Protein AF-0000000080301936 (afdb_homodimer)

Nearest PDB structures (foldseek):
  3zkc-assembly1_B  TM=9.231E-01  e=8.220E-02  Bacillus subtilis subsp. subtilis str. 168
  3zkc-assembly1_A  TM=9.188E-01  e=1.755E-01  Bacillus subtilis subsp. subtilis str. 168
  1zz7-assembly1_B-2  TM=8.761E-01  e=1.840E-01  Streptomyces wedmorensis
  7t5u-assembly1_A  TM=8.685E-01  e=2.023E-01  Escherichia coli
  1b0n-assembly1_A  TM=6.365E-01  e=6.800E-02  Bacillus subtilis

Foldseek 3Di:
DDLQVVLCVLVVLCVVVVHDLCRLCVQLVHHSVVNVCSNNVNDPDDDPVSSVSSCVVSVHDDDDDDCVVVVVDPLLQVLQQQLQPDPVDGRDSVNSLCCLLVLDDPPPRLSSLLRSLQPNDPVSVVSSLVVSCVVVVHDSVNSLVSNLSNCVVSVRPVSVVSD/DDLQVVLCVLVVLCVVVVHDLCRLCVQLVHHSVVNVCSNNVNDPDDDPVSSCSSCVVSVHDDDDDDCVVVVVDPLLQVLQQQLQPDPVDGRDSVNSLCCLLVLDDPPPRLSSLLRSLQPNDPVSVVSSLVVSCVVVVHDSVNSLVSNLSNCVVSVHPVSVVSD

Organism: Piscinibacter sakaiensis (NCBI:txid1547922)

Structure (mmCIF, N/CA/C/O backbone):
data_AF-0000000080301936-model_v1
#
loop_
_entity.id
_entity.type
_entity.pdbx_description
1 polymer 'Putative regulatory protein'
#
loop_
_atom_site.group_PDB
_atom_site.id
_atom_site.type_symbol
_atom_site.label_atom_id
_atom_site.label_alt_id
_atom_site.label_comp_id
_atom_site.label_asym_id
_atom_site.label_entity_id
_atom_site.label_seq_id
_atom_site.pdbx_PDB_ins_code
_atom_site.Cartn_x
_atom_site.Cartn_y
_atom_site.Cartn_z
_atom_site.occupancy
_atom_site.B_iso_or_equiv
_atom_site.auth_seq_id
_atom_site.auth_comp_id
_atom_site.auth_asym_id
_atom_site.auth_atom_id
_atom_site.pdbx_PDB_model_num
ATOM 1 N N . MET A 1 1 ? 6.199 3.732 4.297 1 82.88 1 MET A N 1
ATOM 2 C CA . MET A 1 1 ? 6.715 2.867 3.242 1 82.88 1 MET A CA 1
ATOM 3 C C . MET A 1 1 ? 6.535 3.512 1.873 1 82.88 1 MET A C 1
ATOM 5 O O . MET A 1 1 ? 5.504 4.137 1.607 1 82.88 1 MET A O 1
ATOM 9 N N . ASP A 1 2 ? 7.605 3.447 1.138 1 86.94 2 ASP A N 1
ATOM 10 C CA . ASP A 1 2 ? 7.492 3.932 -0.235 1 86.94 2 ASP A CA 1
ATOM 11 C C . ASP A 1 2 ? 7.855 2.836 -1.235 1 86.94 2 ASP A C 1
ATOM 13 O O . ASP A 1 2 ? 8.141 1.7 -0.846 1 86.94 2 ASP A O 1
ATOM 17 N N . LEU A 1 3 ? 7.789 3.146 -2.494 1 92.94 3 LEU A N 1
ATOM 18 C CA . LEU A 1 3 ? 7.938 2.156 -3.555 1 92.94 3 LEU A CA 1
ATOM 19 C C . LEU A 1 3 ? 9.344 1.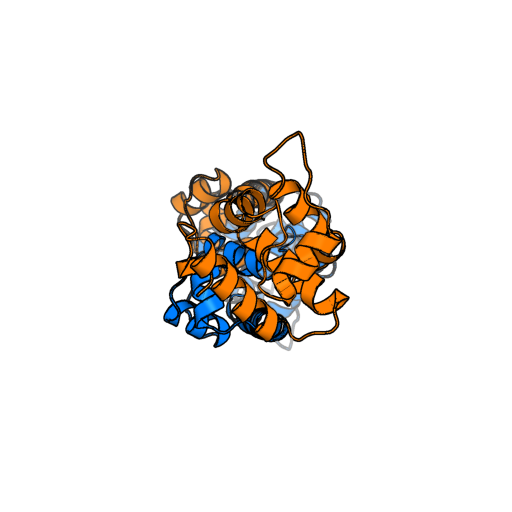554 -3.543 1 92.94 3 LEU A C 1
ATOM 21 O O . LEU A 1 3 ? 9.508 0.361 -3.807 1 92.94 3 LEU A O 1
ATOM 25 N N . SER A 1 4 ? 10.344 2.336 -3.17 1 88.88 4 SER A N 1
ATOM 26 C CA . SER A 1 4 ? 11.719 1.849 -3.172 1 88.88 4 SER A CA 1
ATOM 27 C C . SER A 1 4 ? 11.938 0.807 -2.08 1 88.88 4 SER A C 1
ATOM 29 O O . SER A 1 4 ? 12.688 -0.154 -2.271 1 88.88 4 SER A O 1
ATOM 31 N N . ASN A 1 5 ? 11.305 0.945 -0.988 1 90.19 5 ASN A N 1
ATOM 32 C CA . ASN A 1 5 ? 11.383 -0.034 0.091 1 90.19 5 ASN A CA 1
ATOM 33 C C . ASN A 1 5 ? 10.703 -1.345 -0.29 1 90.19 5 ASN A C 1
ATOM 35 O O . ASN A 1 5 ? 11.125 -2.418 0.146 1 90.19 5 ASN A O 1
ATOM 39 N N . LEU A 1 6 ? 9.773 -1.193 -1.124 1 94.38 6 LEU A N 1
ATOM 40 C CA . LEU A 1 6 ? 9 -2.363 -1.522 1 94.38 6 LEU A CA 1
ATOM 41 C C . LEU A 1 6 ? 9.797 -3.244 -2.477 1 94.38 6 LEU A C 1
ATOM 43 O O . LEU A 1 6 ? 9.641 -4.469 -2.479 1 94.38 6 LEU A O 1
ATOM 47 N N . GLY A 1 7 ? 10.617 -2.582 -3.215 1 95.62 7 GLY A N 1
ATOM 48 C CA . GLY A 1 7 ? 11.398 -3.293 -4.219 1 95.62 7 GLY A CA 1
ATOM 49 C C . GLY A 1 7 ? 12.242 -4.41 -3.637 1 95.62 7 GLY A C 1
ATOM 50 O O . GLY A 1 7 ? 12.297 -5.508 -4.191 1 95.62 7 GLY A O 1
ATOM 51 N N . THR A 1 8 ? 12.844 -4.156 -2.529 1 94.44 8 THR A N 1
ATOM 52 C CA . THR A 1 8 ? 13.703 -5.145 -1.888 1 94.44 8 THR A CA 1
ATOM 53 C C . THR A 1 8 ? 12.891 -6.34 -1.406 1 94.44 8 THR A C 1
ATOM 55 O O . THR A 1 8 ? 13.32 -7.488 -1.557 1 94.44 8 THR A O 1
ATOM 58 N N . ILE A 1 9 ? 11.758 -6.066 -0.874 1 96.38 9 ILE A N 1
ATOM 59 C CA . ILE A 1 9 ? 10.875 -7.121 -0.38 1 96.38 9 ILE A CA 1
ATOM 60 C C . ILE A 1 9 ? 10.406 -7.988 -1.544 1 96.38 9 ILE A C 1
ATOM 62 O O . ILE A 1 9 ? 10.406 -9.219 -1.446 1 96.38 9 ILE A O 1
ATOM 66 N N . ILE A 1 10 ? 10.086 -7.336 -2.588 1 98 10 ILE A N 1
ATOM 67 C CA . ILE A 1 10 ? 9.602 -8.023 -3.779 1 98 10 ILE A CA 1
ATOM 68 C C . ILE A 1 10 ? 10.703 -8.914 -4.348 1 98 10 ILE A C 1
ATOM 70 O O . ILE A 1 10 ? 10.469 -10.086 -4.656 1 98 10 ILE A O 1
ATOM 74 N N . ARG A 1 11 ? 11.883 -8.383 -4.418 1 97.88 11 ARG A N 1
ATOM 75 C CA . ARG A 1 11 ? 13.016 -9.141 -4.934 1 97.88 11 ARG A CA 1
ATOM 76 C C . ARG A 1 11 ? 13.281 -10.383 -4.09 1 97.88 11 ARG A C 1
ATOM 78 O O . ARG A 1 11 ? 13.414 -11.484 -4.629 1 97.88 11 ARG A O 1
ATOM 85 N N . GLU A 1 12 ? 13.344 -10.219 -2.844 1 97.56 12 GLU A N 1
ATOM 86 C CA . GLU A 1 12 ? 13.641 -11.328 -1.939 1 97.56 12 GLU A CA 1
ATOM 87 C C . GLU A 1 12 ? 12.578 -12.422 -2.045 1 97.56 12 GLU A C 1
ATOM 89 O O . GLU A 1 12 ? 12.906 -13.609 -2.094 1 97.56 12 GLU A O 1
ATOM 94 N N . ARG A 1 13 ? 11.352 -11.992 -2.066 1 97.94 13 ARG A N 1
ATOM 95 C CA . ARG A 1 13 ? 10.266 -12.961 -2.139 1 97.94 13 ARG A CA 1
ATOM 96 C C . ARG A 1 13 ? 10.25 -13.672 -3.488 1 97.94 13 ARG A C 1
ATOM 98 O O . ARG A 1 13 ? 10.008 -14.875 -3.561 1 97.94 13 ARG A O 1
ATOM 105 N N . ARG A 1 14 ? 10.469 -12.914 -4.535 1 98.38 14 ARG A N 1
ATOM 106 C CA . ARG A 1 14 ? 10.555 -13.5 -5.867 1 98.38 14 ARG A CA 1
ATOM 107 C C . ARG A 1 14 ? 11.602 -14.609 -5.906 1 98.38 14 ARG A C 1
ATOM 109 O O . ARG A 1 14 ? 11.336 -15.703 -6.402 1 98.38 14 ARG A O 1
ATOM 116 N N . GLU A 1 15 ? 12.766 -14.289 -5.363 1 98.44 15 GLU A N 1
ATOM 117 C CA . GLU A 1 15 ? 13.867 -15.234 -5.359 1 98.44 15 GLU A CA 1
ATOM 118 C C . GLU A 1 15 ? 13.539 -16.469 -4.527 1 98.44 15 GLU A C 1
ATOM 120 O O . GLU A 1 15 ? 13.859 -17.594 -4.914 1 98.44 15 GLU A O 1
ATOM 125 N N . ALA A 1 16 ? 12.883 -16.297 -3.434 1 97.44 16 ALA A N 1
ATOM 126 C CA . ALA A 1 16 ? 12.484 -17.406 -2.568 1 97.44 16 ALA A CA 1
ATOM 127 C C . ALA A 1 16 ? 11.508 -18.344 -3.279 1 97.44 16 ALA A C 1
ATOM 129 O O . ALA A 1 16 ? 11.492 -19.547 -3.02 1 97.44 16 ALA A O 1
ATOM 130 N N . LEU A 1 17 ? 10.758 -17.797 -4.215 1 97.94 17 LEU A N 1
ATOM 131 C CA . LEU A 1 17 ? 9.75 -18.578 -4.93 1 97.94 17 LEU A CA 1
ATOM 132 C C . LEU A 1 17 ? 10.328 -19.188 -6.203 1 97.94 17 LEU A C 1
ATOM 134 O O . LEU A 1 17 ? 9.609 -19.812 -6.977 1 97.94 17 LEU A O 1
ATOM 138 N N . GLY A 1 18 ? 11.633 -18.844 -6.445 1 98 18 GLY A N 1
ATOM 139 C CA . GLY A 1 18 ? 12.289 -19.406 -7.617 1 98 18 GLY A CA 1
ATOM 140 C C . GLY A 1 18 ? 11.844 -18.75 -8.914 1 98 18 GLY A C 1
ATOM 141 O O . GLY A 1 18 ? 11.938 -19.359 -9.984 1 98 18 GLY A O 1
ATOM 142 N N . LEU A 1 19 ? 11.352 -17.594 -8.836 1 98.31 19 LEU A N 1
ATOM 143 C CA . LEU A 1 19 ? 10.875 -16.891 -10.016 1 98.31 19 LEU A CA 1
ATOM 144 C C . LEU A 1 19 ? 11.969 -15.977 -10.578 1 98.31 19 LEU A C 1
ATOM 146 O O . LEU A 1 19 ? 12.688 -15.32 -9.82 1 98.31 19 LEU A O 1
ATOM 150 N N . THR A 1 20 ? 12.125 -16.016 -11.883 1 97.5 20 THR A N 1
ATOM 151 C CA . THR A 1 20 ? 12.93 -14.992 -12.539 1 97.5 20 THR A CA 1
ATOM 152 C C . THR A 1 20 ? 12.18 -13.672 -12.609 1 97.5 20 THR A C 1
ATOM 154 O O . THR A 1 20 ? 10.977 -13.617 -12.336 1 97.5 20 THR A O 1
ATOM 157 N N . GLN A 1 21 ? 12.914 -12.672 -12.922 1 98 21 GLN A N 1
ATOM 158 C CA . GLN A 1 21 ? 12.258 -11.383 -13.094 1 98 21 GLN A CA 1
ATOM 159 C C . GLN A 1 21 ? 11.25 -11.438 -14.242 1 98 21 GLN A C 1
ATOM 161 O O . GLN A 1 21 ? 10.148 -10.891 -14.133 1 98 21 GLN A O 1
ATOM 166 N N . SER A 1 22 ? 11.586 -12.117 -15.305 1 97.44 22 SER A N 1
ATOM 167 C CA . SER A 1 22 ? 10.719 -12.234 -16.469 1 97.44 22 SER A CA 1
ATOM 168 C C . SER A 1 22 ? 9.438 -13 -16.125 1 97.44 22 SER A C 1
ATOM 170 O O . SER A 1 22 ? 8.344 -12.586 -16.5 1 97.44 22 SER A O 1
ATOM 172 N N . ARG A 1 23 ? 9.586 -14 -15.375 1 97.25 23 ARG A N 1
ATOM 173 C CA . ARG A 1 23 ? 8.422 -14.805 -15.023 1 97.25 23 ARG A CA 1
ATOM 174 C C . ARG A 1 23 ? 7.492 -14.039 -14.094 1 97.25 23 ARG A C 1
ATOM 176 O O . ARG A 1 23 ? 6.273 -14.031 -14.281 1 97.25 23 ARG A O 1
ATOM 183 N N . LEU A 1 24 ? 8.055 -13.438 -13.086 1 98.38 24 LEU A N 1
ATOM 184 C CA . LEU A 1 24 ? 7.195 -12.656 -12.195 1 98.38 24 LEU A CA 1
ATOM 185 C C . LEU A 1 24 ? 6.488 -11.539 -12.961 1 98.38 24 LEU A C 1
ATOM 187 O O . LEU A 1 24 ? 5.309 -11.266 -12.727 1 98.38 24 LEU A O 1
ATOM 191 N N . ALA A 1 25 ? 7.234 -10.875 -13.852 1 98.19 25 ALA A N 1
ATOM 192 C CA . ALA A 1 25 ? 6.629 -9.82 -14.664 1 98.19 25 ALA A CA 1
ATOM 193 C C . ALA A 1 25 ? 5.434 -10.352 -15.445 1 98.19 25 ALA A C 1
ATOM 195 O O . ALA A 1 25 ? 4.359 -9.75 -15.438 1 98.19 25 ALA A O 1
ATOM 196 N N . GLN A 1 26 ? 5.613 -11.469 -15.984 1 96.88 26 GLN A N 1
ATOM 197 C CA . GLN A 1 26 ? 4.555 -12.102 -16.766 1 96.88 26 GLN A CA 1
ATOM 198 C C . GLN A 1 26 ? 3.367 -12.469 -15.883 1 96.88 26 GLN A C 1
ATOM 200 O O . GLN A 1 26 ? 2.221 -12.172 -16.219 1 96.88 26 GLN A O 1
ATOM 205 N N . LEU A 1 27 ? 3.639 -13.055 -14.773 1 97.88 27 LEU A N 1
ATOM 206 C CA . LEU A 1 27 ? 2.59 -13.492 -13.852 1 97.88 27 LEU A CA 1
ATOM 207 C C . LEU A 1 27 ? 1.824 -12.305 -13.289 1 97.88 27 LEU A C 1
ATOM 209 O O . LEU A 1 27 ? 0.654 -12.43 -12.922 1 97.88 27 LEU A O 1
ATOM 213 N N . SER A 1 28 ? 2.455 -11.141 -13.234 1 97.75 28 SER A N 1
ATOM 214 C CA . SER A 1 28 ? 1.87 -9.977 -12.586 1 97.75 28 SER A CA 1
ATOM 215 C C . SER A 1 28 ? 1.325 -8.984 -13.609 1 97.75 28 SER A C 1
ATOM 217 O O . SER A 1 28 ? 0.825 -7.918 -13.242 1 97.75 28 SER A O 1
ATOM 219 N N . GLY A 1 29 ? 1.516 -9.289 -14.844 1 96.81 29 GLY A N 1
ATOM 220 C CA . GLY A 1 29 ? 1.016 -8.414 -15.891 1 96.81 29 GLY A CA 1
ATOM 221 C C . GLY A 1 29 ? 1.84 -7.152 -16.047 1 96.81 29 GLY A C 1
ATOM 222 O O . GLY A 1 29 ? 1.301 -6.086 -16.359 1 96.81 29 GLY A O 1
ATOM 223 N N . LEU A 1 30 ? 3.098 -7.227 -15.773 1 97.81 30 LEU A N 1
ATOM 224 C CA . LEU A 1 30 ? 4.023 -6.113 -15.961 1 97.81 30 LEU A CA 1
ATOM 225 C C . LEU A 1 30 ? 5.055 -6.438 -17.031 1 97.81 30 LEU A C 1
ATOM 227 O O . LEU A 1 30 ? 5.219 -7.602 -17.406 1 97.81 30 LEU A O 1
ATOM 231 N N . SER A 1 31 ? 5.68 -5.445 -17.516 1 98.19 31 SER A N 1
ATOM 232 C CA . SER A 1 31 ? 6.867 -5.684 -18.328 1 98.19 31 SER A CA 1
ATOM 233 C C . SER A 1 31 ? 8.07 -6.031 -17.453 1 98.19 31 SER A C 1
ATOM 235 O O . SER A 1 31 ? 8.141 -5.637 -16.297 1 98.19 31 SER A O 1
ATOM 237 N N . ARG A 1 32 ? 8.984 -6.785 -18.062 1 97.94 32 ARG A N 1
ATOM 238 C CA . ARG A 1 32 ? 10.211 -7.102 -17.344 1 97.94 32 ARG A CA 1
ATOM 239 C C . ARG A 1 32 ? 10.969 -5.828 -16.969 1 97.94 32 ARG A C 1
ATOM 241 O O . ARG A 1 32 ? 11.539 -5.738 -15.875 1 97.94 32 ARG A O 1
ATOM 248 N N . GLN A 1 33 ? 10.938 -4.879 -17.797 1 98.44 33 GLN A N 1
ATOM 249 C CA . GLN A 1 33 ? 11.617 -3.613 -17.531 1 98.44 33 GLN A CA 1
ATOM 250 C C . GLN A 1 33 ? 11.039 -2.934 -16.297 1 98.44 33 GLN A C 1
ATOM 252 O O . GLN A 1 33 ? 11.781 -2.436 -15.445 1 98.44 33 GLN A O 1
ATOM 257 N N . THR A 1 34 ? 9.758 -2.902 -16.188 1 98.38 34 THR A N 1
ATOM 258 C CA . THR A 1 34 ? 9.086 -2.309 -15.039 1 98.38 34 THR A CA 1
ATOM 259 C C . THR A 1 34 ? 9.445 -3.057 -13.758 1 98.38 34 THR A C 1
ATOM 261 O O . THR A 1 34 ? 9.727 -2.438 -12.727 1 98.38 34 THR A O 1
ATOM 264 N N . LEU A 1 35 ? 9.438 -4.336 -13.828 1 98.56 35 LEU A N 1
ATOM 265 C CA . LEU A 1 35 ? 9.75 -5.137 -12.648 1 98.56 35 LEU A CA 1
ATOM 266 C C . LEU A 1 35 ? 11.188 -4.914 -12.211 1 98.56 35 LEU A C 1
ATOM 268 O O . LEU A 1 35 ? 11.461 -4.781 -11.016 1 98.56 35 LEU A O 1
ATOM 272 N N . VAL A 1 36 ? 12.086 -4.906 -13.141 1 98.44 36 VAL A N 1
ATOM 273 C CA . VAL A 1 36 ? 13.492 -4.656 -12.844 1 98.44 36 VAL A CA 1
ATOM 274 C C . VAL A 1 36 ? 13.648 -3.293 -12.172 1 98.44 36 VAL A C 1
ATOM 276 O O . VAL A 1 36 ? 14.328 -3.172 -11.148 1 98.44 36 VAL A O 1
ATOM 279 N N . GLY A 1 37 ? 13.023 -2.311 -12.773 1 98.19 37 GLY A N 1
ATOM 280 C CA . GLY A 1 37 ? 13.047 -0.982 -12.188 1 98.19 37 GLY A CA 1
ATOM 281 C C . GLY A 1 37 ? 12.453 -0.938 -10.789 1 98.19 37 GLY A C 1
ATOM 282 O O . GLY A 1 37 ? 12.961 -0.24 -9.914 1 98.19 37 GLY A O 1
ATOM 283 N N . LEU A 1 38 ? 11.344 -1.636 -10.562 1 98 38 LEU A N 1
ATOM 284 C CA . LEU A 1 38 ? 10.703 -1.718 -9.258 1 98 38 LEU A CA 1
ATOM 285 C C . LEU A 1 38 ? 11.648 -2.312 -8.219 1 98 38 LEU A C 1
ATOM 287 O O . LEU A 1 38 ? 11.852 -1.727 -7.156 1 98 38 LEU A O 1
ATOM 291 N N . GLU A 1 39 ? 12.297 -3.422 -8.578 1 97.88 39 GLU A N 1
ATOM 292 C CA . GLU A 1 39 ? 13.172 -4.121 -7.641 1 97.88 39 GLU A CA 1
ATOM 293 C C . GLU A 1 39 ? 14.414 -3.299 -7.332 1 97.88 39 GLU A C 1
ATOM 295 O O . GLU A 1 39 ? 14.969 -3.385 -6.23 1 97.88 39 GLU A O 1
ATOM 300 N N . ALA A 1 40 ? 14.82 -2.502 -8.312 1 96.81 40 ALA A N 1
ATOM 301 C CA . ALA A 1 40 ? 16.047 -1.711 -8.164 1 96.81 40 ALA A CA 1
ATOM 302 C C . ALA A 1 40 ? 15.742 -0.374 -7.488 1 96.81 40 ALA A C 1
ATOM 304 O O . ALA A 1 40 ? 16.656 0.394 -7.188 1 96.81 40 ALA A O 1
ATOM 305 N N . GLY A 1 41 ? 14.516 -0.072 -7.273 1 95.69 41 GLY A N 1
ATOM 306 C CA . GLY A 1 41 ? 14.148 1.222 -6.719 1 95.69 41 GLY A CA 1
ATOM 307 C C . GLY A 1 41 ? 14.352 2.369 -7.688 1 95.69 41 GLY A C 1
ATOM 308 O O . GLY A 1 41 ? 14.633 3.496 -7.273 1 95.69 41 GLY A O 1
ATOM 309 N N . ALA A 1 42 ? 14.242 2.1 -8.953 1 95.31 42 ALA A N 1
ATOM 310 C CA . ALA A 1 42 ? 14.594 3.08 -9.977 1 95.31 42 ALA A CA 1
ATOM 311 C C . ALA A 1 42 ? 13.352 3.742 -10.555 1 95.31 42 ALA A C 1
ATOM 313 O O . ALA A 1 42 ? 13.445 4.691 -11.336 1 95.31 42 ALA A O 1
ATOM 314 N N . LEU A 1 43 ? 12.18 3.256 -10.227 1 96.56 43 LEU A N 1
ATOM 315 C CA . LEU A 1 43 ? 10.945 3.836 -10.734 1 96.56 43 LEU A CA 1
ATOM 316 C C . LEU A 1 43 ? 10.562 5.078 -9.938 1 96.56 43 LEU A C 1
ATOM 318 O O . LEU A 1 43 ? 10.688 5.098 -8.711 1 96.56 43 LEU A O 1
ATOM 322 N N . SER A 1 44 ? 10.172 6.121 -10.609 1 94.62 44 SER A N 1
ATOM 323 C CA . SER A 1 44 ? 9.656 7.297 -9.914 1 94.62 44 SER A CA 1
ATOM 324 C C . SER A 1 44 ? 8.336 6.988 -9.219 1 94.62 44 SER A C 1
ATOM 326 O O . SER A 1 44 ? 8.055 7.527 -8.141 1 94.62 44 SER A O 1
ATOM 328 N N . ASP A 1 45 ? 7.523 6.211 -9.906 1 96.94 45 ASP A N 1
ATOM 329 C CA . ASP A 1 45 ? 6.246 5.777 -9.344 1 96.94 45 ASP A CA 1
ATOM 330 C C . ASP A 1 45 ? 5.691 4.578 -10.117 1 96.94 45 ASP A C 1
ATOM 332 O O . ASP A 1 45 ? 6.203 4.227 -11.18 1 96.94 45 ASP A O 1
ATOM 336 N N . LEU A 1 46 ? 4.754 3.818 -9.539 1 97.75 46 LEU A N 1
ATOM 337 C CA . LEU A 1 46 ? 3.986 2.734 -10.141 1 97.75 46 LEU A CA 1
ATOM 338 C C . LEU A 1 46 ? 2.566 2.693 -9.586 1 97.75 46 LEU A C 1
ATOM 340 O O . LEU A 1 46 ? 2.354 2.971 -8.398 1 97.75 46 LEU A O 1
ATOM 344 N N . GLY A 1 47 ? 1.647 2.396 -10.367 1 97.62 47 GLY A N 1
ATOM 345 C CA . GLY A 1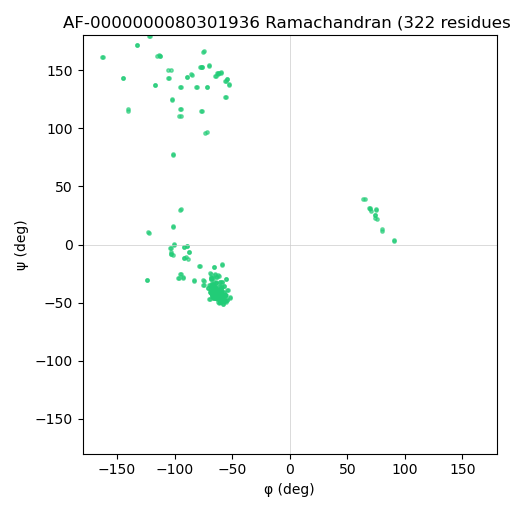 47 ? 0.264 2.33 -9.922 1 97.62 47 GLY A CA 1
ATOM 346 C C . GLY A 1 47 ? 0.07 1.452 -8.703 1 97.62 47 GLY A C 1
ATOM 347 O O . GLY A 1 47 ? 0.675 0.383 -8.594 1 97.62 47 GLY A O 1
ATOM 348 N N . PHE A 1 48 ? -0.715 1.938 -7.84 1 97 48 PHE A N 1
ATOM 349 C CA . PHE A 1 48 ? -0.979 1.22 -6.598 1 97 48 PHE A CA 1
ATOM 350 C C . PHE A 1 48 ? -1.545 -0.166 -6.883 1 97 48 PHE A C 1
ATOM 352 O O . PHE A 1 48 ? -1.127 -1.151 -6.27 1 97 48 PHE A O 1
ATOM 359 N N . ASN A 1 49 ? -2.473 -0.267 -7.777 1 96.44 49 ASN A N 1
ATOM 360 C CA . ASN A 1 49 ? -3.084 -1.552 -8.102 1 96.44 49 ASN A CA 1
ATOM 361 C C . ASN A 1 49 ? -2.092 -2.492 -8.781 1 96.44 49 ASN A C 1
ATOM 363 O O . ASN A 1 49 ? -2.156 -3.709 -8.594 1 96.44 49 ASN A O 1
ATOM 367 N N . ARG A 1 50 ? -1.208 -1.985 -9.539 1 97 50 ARG A N 1
ATOM 368 C CA . ARG A 1 50 ? -0.156 -2.799 -10.141 1 97 50 ARG A CA 1
ATOM 369 C C . ARG A 1 50 ? 0.768 -3.377 -9.07 1 97 50 ARG A C 1
ATOM 371 O O . ARG A 1 50 ? 1.147 -4.547 -9.141 1 97 50 ARG A O 1
ATOM 378 N N . VAL A 1 51 ? 1.071 -2.512 -8.141 1 97.06 51 VAL A N 1
ATOM 379 C CA . VAL A 1 51 ? 1.88 -2.979 -7.02 1 97.06 51 VAL A CA 1
ATOM 380 C C . VAL A 1 51 ? 1.136 -4.082 -6.27 1 97.06 51 VAL A C 1
ATOM 382 O O . VAL A 1 51 ? 1.714 -5.125 -5.949 1 97.06 51 VAL A O 1
ATOM 385 N N . ALA A 1 52 ? -0.125 -3.85 -6.055 1 95.69 52 ALA A N 1
ATOM 386 C CA . ALA A 1 52 ? -0.943 -4.828 -5.344 1 95.69 52 ALA A CA 1
ATOM 387 C C . ALA A 1 52 ? -0.964 -6.164 -6.082 1 95.69 52 ALA A C 1
ATOM 389 O O . ALA A 1 52 ? -0.955 -7.227 -5.457 1 95.69 52 ALA A O 1
ATOM 390 N N . GLN A 1 53 ? -1.003 -6.105 -7.328 1 96.25 53 GLN A N 1
ATOM 391 C CA . GLN A 1 53 ? -1.015 -7.32 -8.133 1 96.25 53 GLN A CA 1
ATOM 392 C C . GLN A 1 53 ? 0.286 -8.102 -7.973 1 96.25 53 GLN A C 1
ATOM 394 O O . GLN A 1 53 ? 0.266 -9.32 -7.805 1 96.25 53 GLN A O 1
ATOM 399 N N . VAL A 1 54 ? 1.395 -7.449 -8.039 1 98.06 54 VAL A N 1
ATOM 400 C CA . VAL A 1 54 ? 2.689 -8.094 -7.844 1 98.06 54 VAL A CA 1
ATOM 401 C C . VAL A 1 54 ? 2.738 -8.75 -6.465 1 98.06 54 VAL A C 1
ATOM 403 O O . VAL A 1 54 ? 3.174 -9.898 -6.332 1 98.06 54 VAL A O 1
ATOM 406 N N . LEU A 1 55 ? 2.275 -8 -5.484 1 97.12 55 LEU A N 1
ATOM 407 C CA . LEU A 1 55 ? 2.291 -8.516 -4.117 1 97.12 55 LEU A CA 1
ATOM 408 C C . LEU A 1 55 ? 1.396 -9.742 -3.992 1 97.12 55 LEU A C 1
ATOM 410 O O . LEU A 1 55 ? 1.758 -10.711 -3.322 1 97.12 55 LEU A O 1
ATOM 414 N N . ALA A 1 56 ? 0.286 -9.703 -4.625 1 96.25 56 ALA A N 1
ATOM 415 C CA . ALA A 1 56 ? -0.642 -10.828 -4.582 1 96.25 56 ALA A CA 1
ATOM 416 C C . ALA A 1 56 ? -0.012 -12.078 -5.184 1 96.25 56 ALA A C 1
ATOM 418 O O . ALA A 1 56 ? -0.104 -13.164 -4.605 1 96.25 56 ALA A O 1
ATOM 419 N N . VAL A 1 57 ? 0.621 -11.906 -6.281 1 97.69 57 VAL A N 1
ATOM 420 C CA . VAL A 1 57 ? 1.284 -13.031 -6.938 1 97.69 57 VAL A CA 1
ATOM 421 C C . VAL A 1 57 ? 2.346 -13.617 -6.012 1 97.69 57 VAL A C 1
ATOM 423 O O . VAL A 1 57 ? 2.514 -14.836 -5.941 1 97.69 57 VAL A O 1
ATOM 426 N N . LEU A 1 58 ? 2.951 -12.82 -5.219 1 97.88 58 LEU A N 1
ATOM 427 C CA . LEU A 1 58 ? 4.055 -13.227 -4.352 1 97.88 58 LEU A CA 1
ATOM 428 C C . LEU A 1 58 ? 3.537 -13.719 -3.008 1 97.88 58 LEU A C 1
ATOM 430 O O . LEU A 1 58 ? 4.324 -14.07 -2.125 1 97.88 58 LEU A O 1
ATOM 434 N N . GLY A 1 59 ? 2.195 -13.656 -2.877 1 95.81 59 GLY A N 1
ATOM 435 C CA . GLY A 1 59 ? 1.613 -14.109 -1.622 1 95.81 59 GLY A CA 1
ATOM 436 C C . GLY A 1 59 ? 1.835 -13.133 -0.477 1 95.81 59 GLY A C 1
ATOM 437 O O . GLY A 1 59 ? 1.919 -13.547 0.683 1 95.81 59 GLY A O 1
ATOM 438 N N . LEU A 1 60 ? 1.992 -11.953 -0.857 1 95.5 60 LEU A N 1
ATOM 439 C CA . LEU A 1 60 ? 2.17 -10.898 0.131 1 95.5 60 LEU A CA 1
ATOM 440 C C . LEU A 1 60 ? 0.905 -10.055 0.262 1 95.5 60 LEU A C 1
ATOM 442 O O . LEU A 1 60 ? 0.238 -9.766 -0.735 1 95.5 60 LEU A O 1
ATOM 446 N N . ASP A 1 61 ? 0.642 -9.664 1.458 1 91.56 61 ASP A N 1
ATOM 447 C CA . ASP A 1 61 ? -0.557 -8.875 1.707 1 91.56 61 ASP A CA 1
ATOM 448 C C . ASP A 1 61 ? -0.197 -7.48 2.219 1 91.56 61 ASP A C 1
ATOM 450 O O . ASP A 1 61 ? 0.73 -7.328 3.016 1 91.56 61 ASP A O 1
ATOM 454 N N . LEU A 1 62 ? -0.918 -6.582 1.656 1 89.88 62 LEU A N 1
ATOM 455 C CA . LEU A 1 62 ? -0.903 -5.246 2.236 1 89.88 62 LEU A CA 1
ATOM 456 C C . LEU A 1 62 ? -2.07 -5.059 3.201 1 89.88 62 LEU A C 1
ATOM 458 O O . LEU A 1 62 ? -3.232 -5.121 2.795 1 89.88 62 LEU A O 1
ATOM 462 N N . ASP A 1 63 ? -1.77 -4.859 4.426 1 89.62 63 ASP A N 1
ATOM 463 C CA . ASP A 1 63 ? -2.818 -4.594 5.402 1 89.62 63 ASP A CA 1
ATOM 464 C C . ASP A 1 63 ? -3.336 -3.162 5.273 1 89.62 63 ASP A C 1
ATOM 466 O O . ASP A 1 63 ? -2.627 -2.283 4.777 1 89.62 63 ASP A O 1
ATOM 470 N N . PRO A 1 64 ? -4.602 -2.967 5.668 1 91.62 64 PRO A N 1
ATOM 471 C CA . PRO A 1 64 ? -5.102 -1.591 5.699 1 91.62 64 PRO A CA 1
ATOM 472 C C . PRO A 1 64 ? -4.227 -0.661 6.535 1 91.62 64 PRO A C 1
ATOM 474 O O . PRO A 1 64 ? -3.656 -1.085 7.547 1 91.62 64 PRO A O 1
ATOM 477 N N . PRO A 1 65 ? -4.121 0.549 6.004 1 94 65 PRO A N 1
ATOM 478 C CA . PRO A 1 65 ? -3.336 1.487 6.809 1 94 65 PRO A CA 1
ATOM 479 C C . PRO A 1 65 ? -3.922 1.7 8.203 1 94 65 PRO A C 1
ATOM 481 O O . PRO A 1 65 ? -5.133 1.568 8.398 1 94 65 PRO A O 1
ATOM 484 N N . SER A 1 66 ? -3.055 1.939 9.102 1 91.19 66 SER A N 1
ATOM 485 C CA . SER A 1 66 ? -3.494 2.143 10.484 1 91.19 66 SER A CA 1
ATOM 486 C C . SER A 1 66 ? -2.832 3.369 11.094 1 91.19 66 SER A C 1
ATOM 488 O O . SER A 1 66 ? -1.896 3.93 10.523 1 91.19 66 SER A O 1
ATOM 490 N N . GLN A 1 67 ? -3.318 3.725 12.297 1 93.38 67 GLN A N 1
ATOM 491 C CA . GLN A 1 67 ? -2.785 4.875 13.016 1 93.38 67 GLN A CA 1
ATOM 492 C C . GLN A 1 67 ? -1.828 4.434 14.125 1 93.38 67 GLN A C 1
ATOM 494 O O . GLN A 1 67 ? -1.522 5.207 15.031 1 93.38 67 GLN A O 1
ATOM 499 N N . ALA A 1 68 ? -1.411 3.203 14.016 1 87.25 68 ALA A N 1
ATOM 500 C CA . ALA A 1 68 ? -0.635 2.639 15.117 1 87.25 68 ALA A CA 1
ATOM 501 C C . ALA A 1 68 ? 0.655 3.424 15.336 1 87.25 68 ALA A C 1
ATOM 503 O O . ALA A 1 68 ? 0.985 3.783 16.469 1 87.25 68 ALA A O 1
ATOM 504 N N . ALA A 1 69 ? 1.334 3.688 14.297 1 80.5 69 ALA A N 1
ATOM 505 C CA . ALA A 1 69 ? 2.574 4.449 14.422 1 80.5 69 ALA A CA 1
ATOM 506 C C . ALA A 1 69 ? 2.293 5.883 14.875 1 80.5 69 ALA A C 1
ATOM 508 O O . ALA A 1 69 ? 3.051 6.449 15.664 1 80.5 69 ALA A O 1
ATOM 509 N N . ARG A 1 70 ? 1.223 6.363 14.422 1 83.69 70 ARG A N 1
ATOM 510 C CA . ARG A 1 70 ? 0.827 7.727 14.766 1 83.69 70 ARG A CA 1
ATOM 511 C C . ARG A 1 70 ? 0.556 7.852 16.266 1 83.69 70 ARG A C 1
ATOM 513 O O . ARG A 1 70 ? 0.903 8.859 16.875 1 83.69 70 ARG A O 1
ATOM 520 N N . ALA A 1 71 ? -0.005 6.852 16.797 1 79.44 71 ALA A N 1
ATOM 521 C CA . ALA A 1 71 ? -0.376 6.879 18.203 1 79.44 71 ALA A CA 1
ATOM 522 C C . ALA A 1 71 ? 0.861 6.941 19.094 1 79.44 71 ALA A C 1
ATOM 524 O O . ALA A 1 71 ? 0.792 7.418 20.234 1 79.44 71 ALA A O 1
ATOM 525 N N . ARG A 1 72 ? 1.97 6.547 18.484 1 83.12 72 ARG A N 1
ATOM 526 C CA . ARG A 1 72 ? 3.203 6.531 19.266 1 83.12 72 ARG A CA 1
ATOM 527 C C . ARG A 1 72 ? 3.955 7.852 19.125 1 83.12 72 ARG A C 1
ATOM 529 O O . ARG A 1 72 ? 4.836 8.156 19.922 1 83.12 72 ARG A O 1
ATOM 536 N N . LYS A 1 73 ? 3.434 8.539 18.156 1 80.31 73 LYS A N 1
ATOM 537 C CA . LYS A 1 73 ? 4.098 9.812 17.906 1 80.31 73 LYS A CA 1
ATOM 538 C C . LYS A 1 73 ? 3.486 10.922 18.75 1 80.31 73 LYS A C 1
ATOM 540 O O . LYS A 1 73 ? 2.297 10.891 19.062 1 80.31 73 LYS A O 1
ATOM 545 N N . ARG A 1 74 ? 4.371 11.82 19.172 1 90.12 74 ARG A N 1
ATOM 546 C CA . ARG A 1 74 ? 3.965 13.07 19.797 1 90.12 74 ARG A CA 1
ATOM 547 C C . ARG A 1 74 ? 4.062 14.234 18.812 1 90.12 74 ARG A C 1
ATOM 549 O O . ARG A 1 74 ? 5.004 15.023 18.875 1 90.12 74 ARG A O 1
ATOM 556 N N . GLY A 1 75 ? 3.043 14.266 17.938 1 94.88 75 GLY A N 1
ATOM 557 C CA . GLY A 1 75 ? 3.084 15.195 16.828 1 94.88 75 GLY A CA 1
ATOM 558 C C . GLY A 1 75 ? 3.275 16.641 17.25 1 94.88 75 GLY A C 1
ATOM 559 O O . GLY A 1 75 ? 4.074 17.375 16.656 1 94.88 75 GLY A O 1
ATOM 560 N N . LEU A 1 76 ? 2.555 17.047 18.297 1 96.25 76 LEU A N 1
ATOM 561 C CA . LEU A 1 76 ? 2.639 18.422 18.766 1 96.25 76 LEU A CA 1
ATOM 562 C C . LEU A 1 76 ? 4.016 18.703 19.359 1 96.25 76 LEU A C 1
ATOM 564 O O . LEU A 1 76 ? 4.598 19.766 19.094 1 96.25 76 LEU A O 1
ATOM 568 N N . TRP A 1 77 ? 4.484 17.812 20.094 1 96.12 77 TRP A N 1
ATOM 569 C CA . TRP A 1 77 ? 5.824 17.953 20.656 1 96.12 77 TRP A CA 1
ATOM 570 C C . TRP A 1 77 ? 6.871 18.047 19.547 1 96.12 77 TRP A C 1
ATOM 572 O O . TRP A 1 77 ? 7.734 18.922 19.578 1 96.12 77 TRP A O 1
ATOM 582 N N . MET A 1 78 ? 6.812 17.125 18.578 1 96.25 78 MET A N 1
ATOM 583 C CA . MET A 1 78 ? 7.758 17.109 17.469 1 96.25 78 MET A CA 1
ATOM 584 C C . MET A 1 78 ? 7.688 18.422 16.672 1 96.25 78 MET A C 1
ATOM 586 O O . MET A 1 78 ? 8.719 18.938 16.25 1 96.25 78 MET A O 1
ATOM 590 N N . ALA A 1 79 ? 6.48 18.906 16.484 1 97.5 79 ALA A N 1
ATOM 591 C CA . ALA A 1 79 ? 6.305 20.172 15.773 1 97.5 79 ALA A CA 1
ATOM 592 C C . ALA A 1 79 ? 6.93 21.328 16.547 1 97.5 79 ALA A C 1
ATOM 594 O O . ALA A 1 79 ? 7.547 22.219 15.953 1 97.5 79 ALA A O 1
ATOM 595 N N . ALA A 1 80 ? 6.758 21.312 17.828 1 96.88 80 ALA A N 1
ATOM 596 C CA . ALA A 1 80 ? 7.359 22.344 18.672 1 96.88 80 ALA A CA 1
ATOM 597 C C . ALA A 1 80 ? 8.883 22.328 18.562 1 96.88 80 ALA A C 1
ATOM 599 O O . ALA A 1 80 ? 9.516 23.375 18.453 1 96.88 80 ALA A O 1
ATOM 600 N N . LYS A 1 81 ? 9.406 21.141 18.578 1 95.12 81 LYS A N 1
ATOM 601 C CA . LYS A 1 81 ? 10.852 21 18.422 1 95.12 81 LYS A CA 1
ATOM 602 C C . LYS A 1 81 ? 11.312 21.469 17.047 1 95.12 81 LYS A C 1
ATOM 604 O O . LYS A 1 81 ? 12.336 22.141 16.922 1 95.12 81 LYS A O 1
ATOM 609 N N . ASN A 1 82 ? 10.57 21.141 16.062 1 94.94 82 ASN A N 1
ATOM 610 C CA . ASN A 1 82 ? 10.875 21.562 14.703 1 94.94 82 ASN A CA 1
ATOM 611 C C . ASN A 1 82 ? 10.797 23.078 14.555 1 94.94 82 ASN A C 1
ATOM 613 O O . ASN A 1 82 ? 11.594 23.688 13.836 1 94.94 82 ASN A O 1
ATOM 617 N N . ALA A 1 83 ? 9.859 23.641 15.188 1 94.94 83 ALA A N 1
ATOM 618 C CA . ALA A 1 83 ? 9.609 25.078 15.094 1 94.94 83 ALA A CA 1
ATOM 619 C C . ALA A 1 83 ? 10.719 25.875 15.766 1 94.94 83 ALA A C 1
ATOM 621 O O . ALA A 1 83 ? 10.914 27.062 15.469 1 94.94 83 ALA A O 1
ATOM 622 N N . SER A 1 84 ? 11.383 25.219 16.703 1 93.62 84 SER A N 1
ATOM 623 C CA . SER A 1 84 ? 12.359 25.922 17.531 1 93.62 84 SER A CA 1
ATOM 624 C C . SER A 1 84 ? 13.625 26.234 16.75 1 93.62 84 SER A C 1
ATOM 626 O O . SER A 1 84 ? 14.492 25.375 16.578 1 93.62 84 SER A O 1
ATOM 628 N N . VAL A 1 85 ? 13.805 27.359 16.188 1 85.12 85 VAL A N 1
ATOM 629 C CA . VAL A 1 85 ? 14.898 27.797 15.32 1 85.12 85 VAL A CA 1
ATOM 630 C C . VAL A 1 85 ? 15.961 28.5 16.141 1 85.12 85 VAL A C 1
ATOM 632 O O . VAL A 1 85 ? 17.094 28.688 15.68 1 85.12 85 VAL A O 1
ATOM 635 N N . SER A 1 86 ? 15.57 29.062 17.281 1 75.12 86 SER A N 1
ATOM 636 C CA . SER A 1 86 ? 16.562 29.75 18.094 1 75.12 86 SER A CA 1
ATOM 637 C C . SER A 1 86 ? 17 28.891 19.281 1 75.12 86 SER A C 1
ATOM 639 O O . SER A 1 86 ? 16.172 28.234 19.906 1 75.12 86 SER A O 1
ATOM 641 N N . TYR A 1 87 ? 18.281 28.703 19.344 1 68.44 87 TYR A N 1
ATOM 642 C CA . TYR A 1 87 ? 18.844 27.938 20.453 1 68.44 87 TYR A CA 1
ATOM 643 C C . TYR A 1 87 ? 18.5 28.594 21.797 1 68.44 87 TYR A C 1
ATOM 645 O O . TYR A 1 87 ? 18.5 27.938 22.828 1 68.44 87 TYR A O 1
ATOM 653 N N . VAL A 1 88 ? 18.125 29.828 21.734 1 70.81 88 VAL A N 1
ATOM 654 C CA . VAL A 1 88 ? 17.938 30.562 22.984 1 70.81 88 VAL A CA 1
ATOM 655 C C . VAL A 1 88 ? 16.562 30.281 23.547 1 70.81 88 VAL A C 1
ATOM 657 O O . VAL A 1 88 ? 16.391 30.141 24.766 1 70.81 88 VAL A O 1
ATOM 660 N N . GLN A 1 89 ? 15.578 30.016 22.531 1 83.69 89 GLN A N 1
ATOM 661 C CA . GLN A 1 89 ? 14.219 29.812 23.016 1 83.69 89 GLN A CA 1
ATOM 662 C C . GLN A 1 89 ? 13.523 28.688 22.25 1 83.69 89 GLN A C 1
ATOM 664 O O . GLN A 1 89 ? 13.375 28.766 21.031 1 83.69 89 GLN A O 1
ATOM 669 N N . GLU A 1 90 ? 13.258 27.672 23 1 91.88 90 GLU A N 1
ATOM 670 C CA . GLU A 1 90 ? 12.461 26.609 22.422 1 91.88 90 GLU A CA 1
ATOM 671 C C . GLU A 1 90 ? 10.969 26.906 22.531 1 91.88 90 GLU A C 1
ATOM 673 O O . GLU A 1 90 ? 10.539 27.625 23.438 1 91.88 90 GLU A O 1
ATOM 678 N N . VAL A 1 91 ? 10.242 26.516 21.609 1 95.44 91 VAL A N 1
ATOM 679 C CA . VAL A 1 91 ? 8.797 26.656 21.672 1 95.44 91 VAL A CA 1
ATOM 680 C C . VAL A 1 91 ? 8.219 25.578 22.594 1 95.44 91 VAL A C 1
ATOM 682 O O . VAL A 1 91 ? 8.336 24.375 22.312 1 95.44 91 VAL A O 1
ATOM 685 N N . PRO A 1 92 ? 7.648 25.969 23.688 1 96.12 92 PRO A N 1
ATOM 686 C CA . PRO A 1 92 ? 6.977 24.953 24.5 1 96.12 92 PRO A CA 1
ATOM 687 C C . PRO A 1 92 ? 5.789 24.312 23.781 1 96.12 92 PRO A C 1
ATOM 689 O O . PRO A 1 92 ? 5.066 25 23.047 1 96.12 92 PRO A O 1
ATOM 692 N N . THR A 1 93 ? 5.605 23.047 24.031 1 96.94 93 THR A N 1
ATOM 693 C CA . THR A 1 93 ? 4.543 22.297 23.375 1 96.94 93 THR A CA 1
ATOM 694 C C . THR A 1 93 ? 3.186 22.953 23.609 1 96.94 93 THR A C 1
ATOM 696 O O . THR A 1 93 ? 2.393 23.094 22.688 1 96.94 93 THR A O 1
ATOM 699 N N . ASP A 1 94 ? 2.922 23.375 24.859 1 97.12 94 ASP A N 1
ATOM 700 C CA . ASP A 1 94 ? 1.641 23.984 25.188 1 97.12 94 ASP A CA 1
ATOM 701 C C . ASP A 1 94 ? 1.464 25.328 24.484 1 97.12 94 ASP A C 1
ATOM 703 O O . ASP A 1 94 ? 0.355 25.672 24.062 1 97.12 94 ASP A O 1
ATOM 707 N N . THR A 1 95 ? 2.531 26.047 24.375 1 97.25 95 THR A N 1
ATOM 708 C CA . THR A 1 95 ? 2.494 27.328 23.688 1 97.25 95 THR A CA 1
ATOM 709 C C . THR A 1 95 ? 2.123 27.125 22.219 1 97.25 95 THR A C 1
ATOM 711 O O . THR A 1 95 ? 1.277 27.859 21.688 1 97.25 95 THR A O 1
ATOM 714 N N . LEU A 1 96 ? 2.738 26.188 21.609 1 98.12 96 LEU A N 1
ATOM 715 C CA . LEU A 1 96 ? 2.404 25.906 20.219 1 98.12 96 LEU A CA 1
ATOM 716 C C . LEU A 1 96 ? 0.947 25.469 20.094 1 98.12 96 LEU A C 1
ATOM 718 O O . LEU A 1 96 ? 0.229 25.953 19.219 1 98.12 96 LEU A O 1
ATOM 722 N N . GLY A 1 97 ? 0.547 24.516 20.938 1 98.44 97 GLY A N 1
ATOM 723 C CA . GLY A 1 97 ? -0.834 24.062 20.906 1 98.44 97 GLY A CA 1
ATOM 724 C C . GLY A 1 97 ? -1.837 25.203 21 1 98.44 97 GLY A C 1
ATOM 725 O O . GLY A 1 97 ? -2.793 25.266 20.234 1 98.44 97 GLY A O 1
ATOM 726 N N . HIS A 1 98 ? -1.574 26.109 21.938 1 98 98 HIS A N 1
ATOM 727 C CA . HIS A 1 98 ? -2.471 27.234 22.125 1 98 98 HIS A CA 1
ATOM 728 C C . HIS A 1 98 ? -2.457 28.156 20.906 1 98 98 HIS A C 1
ATOM 730 O O . HIS A 1 98 ? -3.498 28.688 20.516 1 98 98 HIS A O 1
ATOM 736 N N . ALA A 1 99 ? -1.301 28.359 20.344 1 98.38 99 ALA A N 1
ATOM 737 C CA . ALA A 1 99 ? -1.188 29.203 19.156 1 98.38 99 ALA A CA 1
ATOM 738 C C . ALA A 1 99 ? -2.016 28.625 18.016 1 98.38 99 ALA A C 1
ATOM 740 O O . ALA A 1 99 ? -2.727 29.375 17.328 1 98.38 99 ALA A O 1
ATOM 741 N N . LEU A 1 100 ? -1.957 27.344 17.781 1 98.5 100 LEU A N 1
ATOM 742 C CA . LEU A 1 100 ? -2.686 26.672 16.703 1 98.5 100 LEU A CA 1
ATOM 743 C C . LEU A 1 100 ? -4.191 26.766 16.938 1 98.5 100 LEU A C 1
ATOM 745 O O . LEU A 1 100 ? -4.949 27.031 15.992 1 98.5 100 LEU A O 1
ATOM 749 N N . VAL A 1 101 ? -4.621 26.578 18.156 1 98.56 101 VAL A N 1
ATOM 750 C CA . VAL A 1 101 ? -6.039 26.531 18.484 1 98.56 101 VAL A CA 1
ATOM 751 C C . VAL A 1 101 ? -6.617 27.953 18.453 1 98.56 101 VAL A C 1
ATOM 753 O O . VAL A 1 101 ? -7.746 28.156 18.016 1 98.56 101 VAL A O 1
ATOM 756 N N . SER A 1 102 ? -5.82 28.969 18.859 1 98.06 102 SER A N 1
ATOM 757 C CA . SER A 1 102 ? -6.328 30.328 18.984 1 98.06 102 SER A CA 1
ATOM 758 C C . SER A 1 102 ? -6.102 31.125 17.703 1 98.06 102 SER A C 1
ATOM 760 O O . SER A 1 102 ? -6.777 32.125 17.469 1 98.06 102 SER A O 1
ATOM 762 N N . GLY A 1 103 ? -5.078 30.781 16.953 1 98 103 GLY A N 1
ATOM 763 C CA . GLY A 1 103 ? -4.695 31.547 15.773 1 98 103 GLY A CA 1
ATOM 764 C C . GLY A 1 103 ? -3.9 32.781 16.109 1 98 103 GLY A C 1
ATOM 765 O O . GLY A 1 103 ? -3.734 33.688 15.266 1 98 103 GLY A O 1
ATOM 766 N N . SER A 1 104 ? -3.463 32.875 17.344 1 97.56 104 SER A N 1
ATOM 767 C CA . SER A 1 104 ? -2.699 34.031 17.781 1 97.56 104 SER A CA 1
ATOM 768 C C . SER A 1 104 ? -1.213 33.719 17.891 1 97.56 104 SER A C 1
ATOM 770 O O . SER A 1 104 ? -0.839 32.562 18.172 1 97.56 104 SER A O 1
ATOM 772 N N . VAL A 1 105 ? -0.453 34.688 17.688 1 97.31 105 VAL A N 1
ATOM 773 C CA . VAL A 1 105 ? 0.995 34.531 17.781 1 97.31 105 VAL A CA 1
ATOM 774 C C . VAL A 1 105 ? 1.469 34.969 19.172 1 97.31 105 VAL A C 1
ATOM 776 O O . VAL A 1 105 ? 1.471 36.156 19.516 1 97.31 105 VAL A O 1
ATOM 779 N N . PRO A 1 106 ? 1.898 34 19.938 1 95.56 106 PRO A N 1
ATOM 780 C CA . PRO A 1 106 ? 2.445 34.375 21.234 1 95.56 106 PRO A CA 1
ATOM 781 C C . PRO A 1 106 ? 3.676 35.281 21.125 1 95.56 106 PRO A C 1
ATOM 783 O O . PRO A 1 106 ? 4.453 35.156 20.172 1 95.56 106 PRO A O 1
ATOM 786 N N . LYS A 1 107 ? 3.848 36.156 22.062 1 94.19 107 LYS A N 1
ATOM 787 C CA . LYS A 1 107 ? 4.984 37.062 22.047 1 94.19 107 LYS A CA 1
ATOM 788 C C . LYS A 1 107 ? 6.305 36.312 21.984 1 94.19 107 LYS A C 1
ATOM 790 O O . LYS A 1 107 ? 6.508 35.344 22.719 1 94.19 107 LYS A O 1
ATOM 795 N N . GLY A 1 108 ? 7.137 36.688 21 1 93.25 108 GLY A N 1
ATOM 796 C CA . GLY A 1 108 ? 8.484 36.125 20.922 1 93.25 108 GLY A CA 1
ATOM 797 C C . GLY A 1 108 ? 8.578 34.875 20.078 1 93.25 108 GLY A C 1
ATOM 798 O O . GLY A 1 108 ? 9.672 34.344 19.875 1 93.25 108 GLY A O 1
ATOM 799 N N . TYR A 1 109 ? 7.434 34.5 19.484 1 95.62 109 TYR A N 1
ATOM 800 C CA . TYR A 1 109 ? 7.5 33.219 18.828 1 95.62 109 TYR A CA 1
ATOM 801 C C . TYR A 1 109 ? 7.133 33.312 17.359 1 95.62 109 TYR A C 1
ATOM 803 O O . TYR A 1 109 ? 6.906 32.312 16.688 1 95.62 109 TYR A O 1
ATOM 811 N N . ALA A 1 110 ? 7.031 34.5 16.828 1 95.69 110 ALA A N 1
ATOM 812 C CA . ALA A 1 110 ? 6.641 34.719 15.438 1 95.69 110 ALA A CA 1
ATOM 813 C C . ALA A 1 110 ? 7.574 33.969 14.492 1 95.69 110 ALA A C 1
ATOM 815 O O . ALA A 1 110 ? 7.121 33.312 13.547 1 95.69 110 ALA A O 1
ATOM 816 N N . ALA A 1 111 ? 8.859 34.031 14.75 1 95.75 111 ALA A N 1
ATOM 817 C CA . ALA A 1 111 ? 9.844 33.375 13.891 1 95.75 111 ALA A CA 1
ATOM 818 C C . ALA A 1 111 ? 9.703 31.875 13.938 1 95.75 111 ALA A C 1
ATOM 820 O O . ALA A 1 111 ? 9.867 31.188 12.922 1 95.75 111 ALA A O 1
ATOM 821 N N . HIS A 1 112 ? 9.398 31.344 15.078 1 97 112 HIS A N 1
ATOM 822 C CA . HIS A 1 112 ? 9.234 29.906 15.281 1 97 112 HIS A CA 1
ATOM 823 C C . HIS A 1 112 ? 8.016 29.375 14.539 1 97 112 HIS A C 1
ATOM 825 O O . HIS A 1 112 ? 8.102 28.359 13.852 1 97 112 HIS A O 1
ATOM 831 N N . LEU A 1 113 ? 6.93 30.125 14.656 1 97.19 113 LEU A N 1
ATOM 832 C CA . LEU A 1 113 ? 5.707 29.719 13.977 1 97.19 113 LEU A CA 1
ATOM 833 C C . LEU A 1 113 ? 5.855 29.844 12.461 1 97.19 113 LEU A C 1
ATOM 835 O O . LEU A 1 113 ? 5.355 29 11.711 1 97.19 113 LEU A O 1
ATOM 839 N N . THR A 1 114 ? 6.527 30.906 12.008 1 96.94 114 THR A N 1
ATOM 840 C CA . THR A 1 114 ? 6.832 31.062 10.594 1 96.94 114 THR A CA 1
ATOM 841 C C . THR A 1 114 ? 7.637 29.875 10.078 1 96.94 114 THR A C 1
ATOM 843 O O . THR A 1 114 ? 7.344 29.344 9.008 1 96.94 114 THR A O 1
ATOM 846 N N . HIS A 1 115 ? 8.641 29.453 10.844 1 96.88 115 HIS A N 1
ATOM 847 C CA . HIS A 1 115 ? 9.469 28.312 10.461 1 96.88 115 HIS A CA 1
ATOM 848 C C . HIS A 1 115 ? 8.641 27.031 10.359 1 96.88 115 HIS A C 1
ATOM 850 O O . HIS A 1 115 ? 8.773 26.266 9.398 1 96.88 115 HIS A O 1
ATOM 856 N N . LEU A 1 116 ? 7.773 26.781 11.336 1 97.44 116 LEU A N 1
ATOM 857 C CA . LEU A 1 116 ? 6.926 25.609 11.344 1 97.44 116 LEU A CA 1
ATOM 858 C C . LEU A 1 116 ? 6.055 25.547 10.094 1 97.44 116 LEU A C 1
ATOM 860 O O . LEU A 1 116 ? 6.051 24.547 9.375 1 97.44 116 LEU A O 1
ATOM 864 N N . LEU A 1 117 ? 5.352 26.672 9.812 1 97.81 117 LEU A N 1
ATOM 865 C CA . LEU A 1 117 ? 4.336 26.672 8.766 1 97.81 117 LEU A CA 1
ATOM 866 C C . LEU A 1 117 ? 4.973 26.766 7.387 1 97.81 117 LEU A C 1
ATOM 868 O O . LEU A 1 117 ? 4.363 26.375 6.391 1 97.81 117 LEU A O 1
ATOM 872 N N . ASP A 1 118 ? 6.285 27.219 7.344 1 97 118 ASP A N 1
ATOM 873 C CA . ASP A 1 118 ? 6.957 27.375 6.055 1 97 118 ASP A CA 1
ATOM 874 C C . ASP A 1 118 ? 7.809 26.156 5.719 1 97 118 ASP A C 1
ATOM 876 O O . ASP A 1 118 ? 8.016 25.844 4.547 1 97 118 ASP A O 1
ATOM 880 N N . GLU A 1 119 ? 8.328 25.453 6.773 1 96.62 119 GLU A N 1
ATOM 881 C CA . GLU A 1 119 ? 9.414 24.516 6.492 1 96.62 119 GLU A CA 1
ATOM 882 C C . GLU A 1 119 ? 9.07 23.109 6.977 1 96.62 119 GLU A C 1
ATOM 884 O O . GLU A 1 119 ? 9.586 22.109 6.449 1 96.62 119 GLU A O 1
ATOM 889 N N . ALA A 1 120 ? 8.297 23.016 8 1 97.25 120 ALA A N 1
ATOM 890 C CA . ALA A 1 120 ? 8.023 21.688 8.57 1 97.25 120 ALA A CA 1
ATOM 891 C C . ALA A 1 120 ? 7.305 20.797 7.566 1 97.25 120 ALA A C 1
ATOM 893 O O . ALA A 1 120 ? 6.52 21.281 6.75 1 97.25 120 ALA A O 1
ATOM 894 N N . PRO A 1 121 ? 7.598 19.484 7.625 1 96.75 121 PRO A N 1
ATOM 895 C CA . PRO A 1 121 ? 6.805 18.562 6.809 1 96.75 121 PRO A CA 1
ATOM 896 C C . PRO A 1 121 ? 5.305 18.672 7.082 1 96.75 121 PRO A C 1
ATOM 898 O O . PRO A 1 121 ? 4.895 18.828 8.234 1 96.75 121 PRO A O 1
ATOM 901 N N . VAL A 1 122 ? 4.535 18.594 6.062 1 97.81 122 VAL A N 1
ATOM 902 C CA . VAL A 1 122 ? 3.092 18.766 6.145 1 97.81 122 VAL A CA 1
ATOM 903 C C . VAL A 1 122 ? 2.502 17.75 7.125 1 97.81 122 VAL A C 1
ATOM 905 O O . VAL A 1 122 ? 1.727 18.125 8.016 1 97.81 122 VAL A O 1
ATOM 908 N N . PRO A 1 123 ? 2.916 16.484 7.062 1 96.81 123 PRO A N 1
ATOM 909 C CA . PRO A 1 123 ? 2.334 15.523 8 1 96.81 123 PRO A CA 1
ATOM 910 C C . PRO A 1 123 ? 2.566 15.906 9.461 1 96.81 123 PRO A C 1
ATOM 912 O O . PRO A 1 123 ? 1.724 15.625 10.32 1 96.81 123 PRO A O 1
ATOM 915 N N . LEU A 1 124 ? 3.631 16.516 9.719 1 96.81 124 LEU A N 1
ATOM 916 C CA . LEU A 1 124 ? 3.934 16.938 11.086 1 96.81 124 LEU A CA 1
ATOM 917 C C . LEU A 1 124 ? 2.957 18 11.547 1 96.81 124 LEU A C 1
ATOM 919 O O . LEU A 1 124 ? 2.459 17.953 12.68 1 96.81 124 LEU A O 1
ATOM 923 N N . VAL A 1 125 ? 2.717 18.953 10.711 1 98.12 125 VAL A N 1
ATOM 924 C CA . VAL A 1 125 ? 1.782 20.016 11.047 1 98.12 125 VAL A CA 1
ATOM 925 C C . VAL A 1 125 ? 0.387 19.438 11.258 1 98.12 125 VAL A C 1
ATOM 927 O O . VAL A 1 125 ? -0.312 19.812 12.203 1 98.12 125 VAL A O 1
ATOM 930 N N . VAL A 1 126 ? -0.003 18.531 10.445 1 98 126 VAL A N 1
ATOM 931 C CA . VAL A 1 126 ? -1.32 17.906 10.555 1 98 126 VAL A CA 1
ATOM 932 C C . VAL A 1 126 ? -1.433 17.172 11.891 1 98 126 VAL A C 1
ATOM 934 O O . VAL A 1 126 ? -2.445 17.281 12.578 1 98 126 VAL A O 1
ATOM 937 N N . MET A 1 127 ? -0.41 16.453 12.219 1 96.81 127 MET A N 1
ATOM 938 C CA . MET A 1 127 ? -0.413 15.758 13.508 1 96.81 127 MET A CA 1
ATOM 939 C C . MET A 1 127 ? -0.542 16.75 14.656 1 96.81 127 MET A C 1
ATOM 941 O O . MET A 1 127 ? -1.279 16.5 15.617 1 96.81 127 MET A O 1
ATOM 945 N N . ALA A 1 128 ? 0.181 17.812 14.578 1 97.88 128 ALA A N 1
ATOM 946 C CA . ALA A 1 128 ? 0.145 18.828 15.625 1 97.88 128 ALA A CA 1
ATOM 947 C C . ALA A 1 128 ? -1.25 19.422 15.758 1 97.88 128 ALA A C 1
ATOM 949 O O . ALA A 1 128 ? -1.743 19.641 16.875 1 97.88 128 ALA A O 1
ATOM 950 N N . VAL A 1 129 ? -1.866 19.719 14.641 1 98.25 129 VAL A N 1
ATOM 951 C CA . VAL A 1 129 ? -3.213 20.281 14.641 1 98.25 129 VAL A CA 1
ATOM 952 C C . VAL A 1 129 ? -4.18 19.297 15.305 1 98.25 129 VAL A C 1
ATOM 954 O O . VAL A 1 129 ? -4.988 19.703 16.141 1 98.25 129 VAL A O 1
ATOM 957 N N . GLU A 1 130 ? -4.105 18.062 14.922 1 97.44 130 GLU A N 1
ATOM 958 C CA . GLU A 1 130 ? -4.973 17.031 15.5 1 97.44 130 GLU A CA 1
ATOM 959 C C . GLU A 1 130 ? -4.828 16.969 17.016 1 97.44 130 GLU A C 1
ATOM 961 O O . GLU A 1 130 ? -5.824 16.953 17.734 1 97.44 130 GLU A O 1
ATOM 966 N N . GLU A 1 131 ? -3.633 16.938 17.453 1 97.38 131 GLU A N 1
ATOM 967 C CA . GLU A 1 131 ? -3.363 16.812 18.875 1 97.38 131 GLU A CA 1
ATOM 968 C C . GLU A 1 131 ? -3.752 18.078 19.641 1 97.38 131 GLU A C 1
ATOM 970 O O . GLU A 1 131 ? -4.293 18 20.734 1 97.38 131 GLU A O 1
ATOM 975 N N . ALA A 1 132 ? -3.451 19.203 19.047 1 98.25 132 ALA A N 1
ATOM 976 C CA . ALA A 1 132 ? -3.852 20.469 19.672 1 98.25 132 ALA A CA 1
ATOM 977 C C . ALA A 1 132 ? -5.367 20.531 19.844 1 98.25 132 ALA A C 1
ATOM 979 O O . ALA A 1 132 ? -5.859 20.922 20.906 1 98.25 132 ALA A O 1
ATOM 980 N N . ALA A 1 133 ? -6.07 20.203 18.781 1 98.31 133 ALA A N 1
ATOM 981 C CA . ALA A 1 133 ? -7.531 20.188 18.844 1 98.31 133 ALA A CA 1
ATOM 982 C C . ALA A 1 133 ? -8.031 19.281 19.953 1 98.31 133 ALA A C 1
ATOM 984 O O . ALA A 1 133 ? -8.898 19.656 20.734 1 98.31 133 ALA A O 1
ATOM 985 N N . ALA A 1 134 ? -7.512 18.078 20 1 96.5 134 ALA A N 1
ATOM 986 C CA . ALA A 1 134 ? -7.922 17.094 21 1 96.5 134 ALA A CA 1
ATOM 987 C C . ALA A 1 134 ? -7.629 17.594 22.406 1 96.5 134 ALA A C 1
ATOM 989 O O . ALA A 1 134 ? -8.477 17.484 23.297 1 96.5 134 ALA A O 1
ATOM 990 N N . ASN A 1 135 ? -6.434 18.109 22.609 1 96.56 135 ASN A N 1
ATOM 991 C CA . ASN A 1 135 ? -6.004 18.578 23.938 1 96.56 135 ASN A CA 1
ATOM 992 C C . ASN A 1 135 ? -6.902 19.703 24.453 1 96.56 135 ASN A C 1
ATOM 994 O O . ASN A 1 135 ? -7.18 19.766 25.656 1 96.56 135 ASN A O 1
ATOM 998 N N . GLU A 1 136 ? -7.316 20.5 23.5 1 97 136 GLU A N 1
ATOM 999 C CA . GLU A 1 136 ? -8.078 21.672 23.922 1 97 136 GLU A CA 1
ATOM 1000 C C . GLU A 1 136 ? -9.578 21.438 23.734 1 97 136 GLU A C 1
ATOM 1002 O O . GLU A 1 136 ? -10.383 22.328 24.031 1 97 136 GLU A O 1
ATOM 1007 N N . GLY A 1 137 ? -9.977 20.25 23.234 1 97.12 137 GLY A N 1
ATOM 1008 C CA . GLY A 1 137 ? -11.383 19.891 23.109 1 97.12 137 GLY A CA 1
ATOM 1009 C C . GLY A 1 137 ? -12.109 20.703 22.062 1 97.12 137 GLY A C 1
ATOM 1010 O O . GLY A 1 137 ? -13.258 21.109 22.266 1 97.12 137 GLY A O 1
ATOM 1011 N N . VAL A 1 138 ? -11.43 21.094 21.047 1 98 138 VAL A N 1
ATOM 1012 C CA . VAL A 1 138 ? -12.062 21.844 19.969 1 98 138 VAL A CA 1
ATOM 1013 C C . VAL A 1 138 ? -12.086 21 18.688 1 98 138 VAL A C 1
ATOM 1015 O O . VAL A 1 138 ? -11.359 20.016 18.594 1 98 138 VAL A O 1
ATOM 1018 N N . ALA A 1 139 ? -12.938 21.406 17.781 1 97.81 139 ALA A N 1
ATOM 1019 C CA . ALA A 1 139 ? -13.008 20.703 16.5 1 97.81 139 ALA A CA 1
ATOM 1020 C C . ALA A 1 139 ? -11.789 21 15.641 1 97.81 139 ALA A C 1
ATOM 1022 O O . ALA A 1 139 ? -11.383 22.156 15.5 1 97.81 139 ALA A O 1
ATOM 1023 N N . PRO A 1 140 ? -11.25 19.984 15.047 1 98.06 140 PRO A N 1
ATOM 1024 C CA . PRO A 1 140 ? -10.078 20.219 14.195 1 98.06 140 PRO A CA 1
ATOM 1025 C C . PRO A 1 140 ? -10.352 21.219 13.086 1 98.06 140 PRO A C 1
ATOM 1027 O O . PRO A 1 140 ? -9.469 22 12.719 1 98.06 140 PRO A O 1
ATOM 1030 N N . LYS A 1 141 ? -11.484 21.219 12.57 1 97.56 141 LYS A N 1
ATOM 1031 C CA . LYS A 1 141 ? -11.859 22.156 11.516 1 97.56 141 LYS A CA 1
ATOM 1032 C C . LYS A 1 141 ? -11.617 23.594 11.945 1 97.56 141 LYS A C 1
ATOM 1034 O O . LYS A 1 141 ? -11.156 24.422 11.148 1 97.56 141 LYS A O 1
ATOM 1039 N N . ALA A 1 142 ? -11.891 23.859 13.141 1 97.94 142 ALA A N 1
ATOM 1040 C CA . ALA A 1 142 ? -11.688 25.203 13.672 1 97.94 142 ALA A CA 1
ATOM 1041 C C . ALA A 1 142 ? -10.195 25.547 13.766 1 97.94 142 ALA A C 1
ATOM 1043 O O . ALA A 1 142 ? -9.789 26.672 13.508 1 97.94 142 ALA A O 1
ATOM 1044 N N . VAL A 1 143 ? -9.43 24.562 14.102 1 98.62 143 VAL A N 1
ATOM 1045 C CA . VAL A 1 143 ? -7.992 24.781 14.227 1 98.62 143 VAL A CA 1
ATOM 1046 C C . VAL A 1 143 ? -7.398 25.078 12.852 1 98.62 143 VAL A C 1
ATOM 1048 O O . VAL A 1 143 ? -6.504 25.922 12.727 1 98.62 143 VAL A O 1
ATOM 1051 N N . TRP A 1 144 ? -7.906 24.484 11.852 1 98.31 144 TRP A N 1
ATOM 1052 C CA . TRP A 1 144 ? -7.398 24.734 10.508 1 98.31 144 TRP A CA 1
ATOM 1053 C C . TRP A 1 144 ? -7.652 26.172 10.078 1 98.31 144 TRP A C 1
ATOM 1055 O O . TRP A 1 144 ? -6.828 26.781 9.391 1 98.31 144 TRP A O 1
ATOM 1065 N N . ARG A 1 145 ? -8.766 26.719 10.461 1 97.56 145 ARG A N 1
ATOM 1066 C CA . ARG A 1 145 ? -9.039 28.125 10.195 1 97.56 145 ARG A CA 1
ATOM 1067 C C . ARG A 1 145 ? -8.008 29.031 10.867 1 97.56 145 ARG A C 1
ATOM 1069 O O . ARG A 1 145 ? -7.547 30 10.273 1 97.56 145 ARG A O 1
ATOM 1076 N N . ASN A 1 146 ? -7.695 28.594 12.039 1 98.44 146 ASN A N 1
ATOM 1077 C CA . ASN A 1 146 ? -6.719 29.359 12.797 1 98.44 146 ASN A CA 1
ATOM 1078 C C . ASN A 1 146 ? -5.316 29.234 12.203 1 98.44 146 ASN A C 1
ATOM 1080 O O . ASN A 1 146 ? -4.543 30.188 12.211 1 98.44 146 ASN A O 1
ATOM 1084 N N . VAL A 1 147 ? -4.992 28.047 11.719 1 98.31 147 VAL A N 1
ATOM 1085 C CA . VAL A 1 147 ? -3.705 27.828 11.055 1 98.31 147 VAL A CA 1
ATOM 1086 C C . VAL A 1 147 ? -3.605 28.719 9.82 1 98.31 147 VAL A C 1
ATOM 1088 O O . VAL A 1 147 ? -2.57 29.344 9.586 1 98.31 147 VAL A O 1
ATOM 1091 N N . ALA A 1 148 ? -4.668 28.781 9.07 1 97.44 148 ALA A N 1
ATOM 1092 C CA . ALA A 1 148 ? -4.703 29.656 7.895 1 97.44 148 ALA A CA 1
ATOM 1093 C C . ALA A 1 148 ? -4.516 31.109 8.289 1 97.44 148 ALA A C 1
ATOM 1095 O O . ALA A 1 148 ? -3.764 31.844 7.641 1 97.44 148 ALA A O 1
ATOM 1096 N N . LYS A 1 149 ? -5.195 31.5 9.328 1 97.25 149 LYS A N 1
ATOM 1097 C CA . LYS A 1 149 ? -5.078 32.844 9.852 1 97.25 149 LYS A CA 1
ATOM 1098 C C . LYS A 1 149 ? -3.645 33.156 10.273 1 97.25 149 LYS A C 1
ATOM 1100 O O . LYS A 1 149 ? -3.109 34.219 9.953 1 97.25 149 LYS A O 1
ATOM 1105 N N . LEU A 1 150 ? -3.061 32.219 10.977 1 97.81 150 LEU A N 1
ATOM 1106 C CA . LEU A 1 150 ? -1.676 32.344 11.414 1 97.81 150 LEU A CA 1
ATOM 1107 C C . LEU A 1 150 ? -0.743 32.531 10.219 1 97.81 150 LEU A C 1
ATOM 1109 O O . LEU A 1 150 ? 0.112 33.406 10.203 1 97.81 150 LEU A O 1
ATOM 1113 N N . ALA A 1 151 ? -0.921 31.672 9.258 1 97.69 151 ALA A N 1
ATOM 1114 C CA . ALA A 1 151 ? -0.064 31.703 8.078 1 97.69 151 ALA A CA 1
ATOM 1115 C C . ALA A 1 151 ? -0.172 33.031 7.352 1 97.69 151 ALA A C 1
ATOM 1117 O O . ALA A 1 151 ? 0.838 33.594 6.93 1 97.69 151 ALA A O 1
ATOM 1118 N N . LYS A 1 152 ? -1.363 33.531 7.191 1 96.44 152 LYS A N 1
ATOM 1119 C CA . LYS A 1 152 ? -1.603 34.812 6.539 1 96.44 152 LYS A CA 1
ATOM 1120 C C . LYS A 1 152 ? -0.985 35.969 7.336 1 96.44 152 LYS A C 1
ATOM 1122 O O . LYS A 1 152 ? -0.287 36.812 6.773 1 96.44 152 LYS A O 1
ATOM 1127 N N . SER A 1 153 ? -1.196 35.969 8.641 1 96.81 153 SER A N 1
ATOM 1128 C CA . SER A 1 153 ? -0.716 37.031 9.508 1 96.81 153 SER A CA 1
ATOM 1129 C C . SER A 1 153 ? 0.808 37.062 9.547 1 96.81 153 SER A C 1
ATOM 1131 O O . SER A 1 153 ? 1.405 38.156 9.672 1 96.81 153 SER A O 1
ATOM 1133 N N . LEU A 1 154 ? 1.413 35.906 9.414 1 97.12 154 LEU A N 1
ATOM 1134 C CA . LEU A 1 154 ? 2.865 35.781 9.5 1 97.12 154 LEU A CA 1
ATOM 1135 C C . LEU A 1 154 ? 3.51 35.938 8.133 1 97.12 154 LEU A C 1
ATOM 1137 O O . LEU A 1 154 ? 4.73 36.094 8.023 1 97.12 154 LEU A O 1
ATOM 1141 N N . GLY A 1 155 ? 2.682 35.938 7.078 1 96.75 155 GLY A N 1
ATOM 1142 C CA . GLY A 1 155 ? 3.195 36.094 5.727 1 96.75 155 GLY A CA 1
ATOM 1143 C C . GLY A 1 155 ? 4.102 34.969 5.301 1 96.75 155 GLY A C 1
ATOM 1144 O O . GLY A 1 155 ? 5.16 35.188 4.715 1 96.75 155 GLY A O 1
ATOM 1145 N N . VAL A 1 156 ? 3.727 33.75 5.711 1 96.06 156 VAL A N 1
ATOM 1146 C CA . VAL A 1 156 ? 4.605 32.625 5.379 1 96.06 156 VAL A CA 1
ATOM 1147 C C . VAL A 1 156 ? 4.555 32.344 3.875 1 96.06 156 VAL A C 1
ATOM 1149 O O . VAL A 1 156 ? 3.557 32.656 3.219 1 96.06 156 VAL A O 1
ATOM 1152 N N . HIS A 1 157 ? 5.59 31.766 3.256 1 95.5 157 HIS A N 1
ATOM 1153 C CA . HIS A 1 157 ? 5.73 31.531 1.825 1 95.5 157 HIS A CA 1
ATOM 1154 C C . HIS A 1 157 ? 4.691 30.531 1.332 1 95.5 157 HIS A C 1
ATOM 1156 O O . HIS A 1 157 ? 4.098 30.719 0.267 1 95.5 157 HIS A O 1
ATOM 1162 N N . ARG A 1 158 ? 4.418 29.438 2.074 1 93.88 158 ARG A N 1
ATOM 1163 C CA . ARG A 1 158 ? 3.49 28.406 1.641 1 93.88 158 ARG A CA 1
ATOM 1164 C C . ARG A 1 158 ? 2.09 28.656 2.191 1 93.88 158 ARG A C 1
ATOM 1166 O O . ARG A 1 158 ? 1.37 27.719 2.523 1 93.88 158 ARG A O 1
ATOM 1173 N N . GLN A 1 159 ? 1.721 29.906 2.391 1 91 159 GLN A N 1
ATOM 1174 C CA . GLN A 1 159 ? 0.43 30.234 2.986 1 91 159 GLN A CA 1
ATOM 1175 C C . GLN A 1 159 ? -0.714 29.594 2.205 1 91 159 GLN A C 1
ATOM 1177 O O . GLN A 1 159 ? -1.747 29.234 2.779 1 91 159 GLN A O 1
ATOM 1182 N N . GLY A 1 160 ? -0.594 29.375 0.943 1 91.56 160 GLY A N 1
ATOM 1183 C CA . GLY A 1 160 ? -1.603 28.734 0.12 1 91.56 160 GLY A CA 1
ATOM 1184 C C . GLY A 1 160 ? -1.895 27.297 0.549 1 91.56 160 GLY A C 1
ATOM 1185 O O . GLY A 1 160 ? -3 26.797 0.34 1 91.56 160 GLY A O 1
ATOM 1186 N N . LEU A 1 161 ? -0.929 26.672 1.164 1 94.06 161 LEU A N 1
ATOM 1187 C CA . LEU A 1 161 ? -1.062 25.297 1.631 1 94.06 161 LEU A CA 1
ATOM 1188 C C . LEU A 1 161 ? -2.078 25.203 2.764 1 94.06 161 LEU A C 1
ATOM 1190 O O . LEU A 1 161 ? -2.744 24.172 2.924 1 94.06 161 LEU A O 1
ATOM 1194 N N . TRP A 1 162 ? -2.172 26.266 3.467 1 94.56 162 TRP A N 1
ATOM 1195 C CA . TRP A 1 162 ? -2.945 26.203 4.703 1 94.56 162 TRP A CA 1
ATOM 1196 C C . TRP A 1 162 ? -4.312 26.859 4.52 1 94.56 162 TRP A C 1
ATOM 1198 O O . TRP A 1 162 ? -5.156 26.797 5.418 1 94.56 162 TRP A O 1
ATOM 1208 N N . ALA A 1 163 ? -4.574 27.5 3.346 1 88.25 163 ALA A N 1
ATOM 1209 C CA . ALA A 1 163 ? -5.785 28.266 3.076 1 88.25 163 ALA A CA 1
ATOM 1210 C C . ALA A 1 163 ? -6.98 27.344 2.844 1 88.25 163 ALA A C 1
ATOM 1212 O O . ALA A 1 163 ? -6.812 26.219 2.389 1 88.25 163 ALA A O 1
ATOM 1213 N N . MET B 1 1 ? -5.676 -5.641 -0.392 1 83.06 1 MET B N 1
ATOM 1214 C CA . MET B 1 1 ? -6.18 -4.27 -0.413 1 83.06 1 MET B CA 1
ATOM 1215 C C . MET B 1 1 ? -5.953 -3.629 -1.777 1 83.06 1 MET B C 1
ATOM 1217 O O . MET B 1 1 ? -4.91 -3.834 -2.398 1 83.06 1 MET B O 1
ATOM 1221 N N . ASP B 1 2 ? -7.008 -3.016 -2.227 1 87.12 2 ASP B N 1
ATOM 1222 C CA . ASP B 1 2 ? -6.848 -2.264 -3.469 1 87.12 2 ASP B CA 1
ATOM 1223 C C . ASP B 1 2 ? -7.195 -0.79 -3.266 1 87.12 2 ASP B C 1
ATOM 1225 O O . ASP B 1 2 ? -7.496 -0.365 -2.15 1 87.12 2 ASP B O 1
ATOM 1229 N N . LEU B 1 3 ? -7.078 -0.009 -4.297 1 93 3 LEU B N 1
ATOM 1230 C CA . LEU B 1 3 ? -7.203 1.441 -4.207 1 93 3 LEU B CA 1
ATOM 1231 C C . LEU B 1 3 ? -8.609 1.842 -3.781 1 93 3 LEU B C 1
ATOM 1233 O O . LEU B 1 3 ? -8.789 2.805 -3.031 1 93 3 LEU B O 1
ATOM 1237 N N . SER B 1 4 ? -9.609 1.074 -4.18 1 89.19 4 SER B N 1
ATOM 1238 C CA . SER B 1 4 ? -10.992 1.411 -3.846 1 89.19 4 SER B CA 1
ATOM 1239 C C . SER B 1 4 ? -11.266 1.229 -2.355 1 89.19 4 SER B C 1
ATOM 1241 O O . SER B 1 4 ? -12.008 2.006 -1.756 1 89.19 4 SER B O 1
ATOM 1243 N N . ASN B 1 5 ? -10.68 0.279 -1.753 1 90.31 5 ASN B N 1
ATOM 1244 C CA . ASN B 1 5 ? -10.805 0.064 -0.315 1 90.31 5 ASN B CA 1
ATOM 1245 C C . ASN B 1 5 ? -10.125 1.176 0.48 1 90.31 5 ASN B C 1
ATOM 1247 O O . ASN B 1 5 ? -10.586 1.535 1.566 1 90.31 5 ASN B O 1
ATOM 1251 N N . LEU B 1 6 ? -9.164 1.691 -0.143 1 94.44 6 LEU B N 1
ATOM 1252 C CA . LEU B 1 6 ? -8.391 2.727 0.533 1 94.44 6 LEU B CA 1
ATOM 1253 C C . LEU B 1 6 ? -9.164 4.039 0.582 1 94.44 6 LEU B C 1
ATOM 1255 O O . LEU B 1 6 ? -9.023 4.812 1.533 1 94.44 6 LEU B O 1
ATOM 1259 N N . GLY B 1 7 ? -9.945 4.215 -0.426 1 95.81 7 GLY B N 1
ATOM 1260 C CA . GLY B 1 7 ? -10.695 5.453 -0.536 1 95.81 7 GLY B CA 1
ATOM 1261 C C . GLY B 1 7 ? -11.586 5.719 0.664 1 95.81 7 GLY B C 1
ATOM 1262 O O . GLY B 1 7 ? -11.641 6.844 1.164 1 95.81 7 GLY B O 1
ATOM 1263 N N . THR B 1 8 ? -12.219 4.703 1.146 1 94.62 8 THR B N 1
ATOM 1264 C CA . THR B 1 8 ? -13.125 4.84 2.285 1 94.62 8 THR B CA 1
ATOM 1265 C C . THR B 1 8 ? -12.352 5.211 3.547 1 94.62 8 THR B C 1
ATOM 1267 O O . THR B 1 8 ? -12.789 6.059 4.324 1 94.62 8 THR B O 1
ATOM 1270 N N . ILE B 1 9 ? -11.234 4.605 3.707 1 96.44 9 ILE B N 1
ATOM 1271 C CA . ILE B 1 9 ? -10.391 4.871 4.867 1 96.44 9 ILE B CA 1
ATOM 1272 C C . ILE B 1 9 ? -9.898 6.316 4.828 1 96.44 9 ILE B C 1
ATOM 1274 O O . ILE B 1 9 ? -9.922 7.016 5.844 1 96.44 9 ILE B O 1
ATOM 1278 N N . ILE B 1 10 ? -9.531 6.719 3.678 1 98 10 ILE B N 1
ATOM 1279 C CA . ILE B 1 10 ? -9.016 8.07 3.479 1 98 10 ILE B CA 1
ATOM 1280 C C . ILE B 1 10 ? -10.109 9.086 3.773 1 98 10 ILE B C 1
ATOM 1282 O O . ILE B 1 10 ? -9.883 10.062 4.496 1 98 10 ILE B O 1
ATOM 1286 N N . ARG B 1 11 ? -11.273 8.82 3.277 1 97.94 11 ARG B N 1
ATOM 1287 C CA . ARG B 1 11 ? -12.406 9.719 3.498 1 97.94 11 ARG B CA 1
ATOM 1288 C C . ARG B 1 11 ? -12.719 9.852 4.984 1 97.94 11 ARG B C 1
ATOM 1290 O O . ARG B 1 11 ? -12.859 10.961 5.496 1 97.94 11 ARG B O 1
ATOM 1297 N N . GLU B 1 12 ? -12.82 8.781 5.641 1 97.56 12 GLU B N 1
ATOM 1298 C CA . GLU B 1 12 ? -13.164 8.781 7.059 1 97.56 12 GLU B CA 1
ATOM 1299 C C . GLU B 1 12 ? -12.117 9.539 7.879 1 97.56 12 GLU B C 1
ATOM 1301 O O . GLU B 1 12 ? -12.469 10.328 8.758 1 97.56 12 GLU B O 1
ATOM 1306 N N . ARG B 1 13 ? -10.891 9.266 7.57 1 97.94 13 ARG B N 1
ATOM 1307 C CA . ARG B 1 13 ? -9.812 9.914 8.312 1 97.94 13 ARG B CA 1
ATOM 1308 C C . ARG B 1 13 ? -9.766 11.406 8.016 1 97.94 13 ARG B C 1
ATOM 1310 O O . ARG B 1 13 ? -9.539 12.219 8.914 1 97.94 13 ARG B O 1
ATOM 1317 N N . ARG B 1 14 ? -9.938 11.742 6.758 1 98.38 14 ARG B N 1
ATOM 1318 C CA . ARG B 1 14 ? -9.992 13.148 6.371 1 98.38 14 ARG B CA 1
ATOM 1319 C C . ARG B 1 14 ? -11.055 13.898 7.168 1 98.38 14 ARG B C 1
ATOM 1321 O O . ARG B 1 14 ? -10.789 14.969 7.715 1 98.38 14 ARG B O 1
ATOM 1328 N N . GLU B 1 15 ? -12.219 13.297 7.227 1 98.44 15 GLU B N 1
ATOM 1329 C CA . GLU B 1 15 ? -13.344 13.906 7.93 1 98.44 15 GLU B CA 1
ATOM 1330 C C . GLU B 1 15 ? -13.055 14.031 9.422 1 98.44 15 GLU B C 1
ATOM 1332 O O . GLU B 1 15 ? -13.391 15.047 10.039 1 98.44 15 GLU B O 1
ATOM 1337 N N . ALA B 1 16 ? -12.438 13.062 9.992 1 97.38 16 ALA B N 1
ATOM 1338 C CA . ALA B 1 16 ? -12.094 13.086 11.414 1 97.38 16 ALA B CA 1
ATOM 1339 C C . ALA B 1 16 ? -11.109 14.211 11.727 1 97.38 16 ALA B C 1
ATOM 1341 O O . ALA B 1 16 ? -11.117 14.766 12.828 1 97.38 16 ALA B O 1
ATOM 1342 N N . LEU B 1 17 ? -10.312 14.586 10.742 1 97.94 17 LEU B N 1
ATOM 1343 C CA . LEU B 1 17 ? -9.289 15.617 10.93 1 97.94 17 LEU B CA 1
ATOM 1344 C C . LEU B 1 17 ? -9.836 17 10.578 1 97.94 17 LEU B C 1
ATOM 1346 O O . LEU B 1 17 ? -9.102 17.984 10.609 1 97.94 17 LEU B O 1
ATOM 1350 N N . GLY B 1 18 ? -11.125 16.984 10.133 1 98 18 GLY B N 1
ATOM 1351 C CA . GLY B 1 18 ? -11.742 18.266 9.805 1 98 18 GLY B CA 1
ATOM 1352 C C . GLY B 1 18 ? -11.242 18.859 8.5 1 98 18 GLY B C 1
ATOM 1353 O O . GLY B 1 18 ? -11.297 20.062 8.305 1 98 18 GLY B O 1
ATOM 1354 N N . LEU B 1 19 ? -10.742 18.047 7.664 1 98.31 19 LEU B N 1
ATOM 1355 C CA . LEU B 1 19 ? -10.211 18.516 6.383 1 98.31 19 LEU B CA 1
ATOM 1356 C C . LEU B 1 19 ? -11.266 18.391 5.289 1 98.31 19 LEU B C 1
ATOM 1358 O O . LEU B 1 19 ? -12 17.406 5.23 1 98.31 19 LEU B O 1
ATOM 1362 N N . THR B 1 20 ? -11.367 19.438 4.492 1 97.5 20 THR B N 1
ATOM 1363 C CA . THR B 1 20 ? -12.141 19.328 3.26 1 97.5 20 THR B CA 1
ATOM 1364 C C . THR B 1 20 ? -11.359 18.531 2.211 1 97.5 20 THR B C 1
ATOM 1366 O O . THR B 1 20 ? -10.172 18.281 2.379 1 97.5 20 THR B O 1
ATOM 1369 N N . GLN B 1 21 ? -12.07 18.141 1.215 1 97.94 21 GLN B N 1
ATOM 1370 C CA . GLN B 1 21 ? -11.383 17.453 0.126 1 97.94 21 GLN B CA 1
ATOM 1371 C C . GLN B 1 21 ? -10.344 18.359 -0.522 1 97.94 21 GLN B C 1
ATOM 1373 O O . GLN B 1 21 ? -9.234 17.922 -0.839 1 97.94 21 GLN B O 1
ATOM 1378 N N . SER B 1 22 ? -10.656 19.625 -0.679 1 97.38 22 SER B N 1
ATOM 1379 C CA . SER B 1 22 ? -9.75 20.578 -1.288 1 97.38 22 SER B CA 1
ATOM 1380 C C . SER B 1 22 ? -8.5 20.781 -0.436 1 97.38 22 SER B C 1
ATOM 1382 O O . SER B 1 22 ? -7.379 20.781 -0.956 1 97.38 22 SER B O 1
ATOM 1384 N N . ARG B 1 23 ? -8.688 20.828 0.818 1 97.19 23 ARG B N 1
ATOM 1385 C CA . ARG B 1 23 ? -7.547 21.047 1.703 1 97.19 23 ARG B CA 1
ATOM 1386 C C . ARG B 1 23 ? -6.637 19.828 1.727 1 97.19 23 ARG B C 1
ATOM 1388 O O . ARG B 1 23 ? -5.41 19.953 1.648 1 97.19 23 ARG B O 1
ATOM 1395 N N . LEU B 1 24 ? -7.215 18.672 1.871 1 98.38 24 LEU B N 1
ATOM 1396 C CA . LEU B 1 24 ? -6.379 17.484 1.854 1 98.38 24 LEU B CA 1
ATOM 1397 C C . LEU B 1 24 ? -5.629 17.359 0.533 1 98.38 24 LEU B C 1
ATOM 1399 O O . LEU B 1 24 ? -4.453 16.984 0.513 1 98.38 24 LEU B O 1
ATOM 1403 N N . ALA B 1 25 ? -6.328 17.625 -0.569 1 98.19 25 ALA B N 1
ATOM 1404 C CA . ALA B 1 25 ? -5.68 17.578 -1.876 1 98.19 25 ALA B CA 1
ATOM 1405 C C . ALA B 1 25 ? -4.465 18.516 -1.916 1 98.19 25 ALA B C 1
ATOM 1407 O O . ALA B 1 25 ? -3.381 18.094 -2.342 1 98.19 25 ALA B O 1
ATOM 1408 N N . GLN B 1 26 ? -4.641 19.641 -1.396 1 96.88 26 GLN B N 1
ATOM 1409 C CA . GLN B 1 26 ? -3.568 20.625 -1.361 1 96.88 26 GLN B CA 1
ATOM 1410 C C . GLN B 1 26 ? -2.418 20.156 -0.475 1 96.88 26 GLN B C 1
ATOM 1412 O O . GLN B 1 26 ? -1.254 20.219 -0.879 1 96.88 26 GLN B O 1
ATOM 1417 N N . LEU B 1 27 ? -2.738 19.672 0.672 1 97.88 27 LEU B N 1
ATOM 1418 C CA . LEU B 1 27 ? -1.731 19.219 1.628 1 97.88 27 LEU B CA 1
ATOM 1419 C C . LEU B 1 27 ? -0.965 18.016 1.085 1 97.88 27 LEU B C 1
ATOM 1421 O O . LEU B 1 27 ? 0.188 17.797 1.459 1 97.88 27 LEU B O 1
ATOM 1425 N N . SER B 1 28 ? -1.571 17.266 0.199 1 97.69 28 SER B N 1
ATOM 1426 C CA . SER B 1 28 ? -0.99 16.016 -0.272 1 97.69 28 SER B CA 1
ATOM 1427 C C . SER B 1 28 ? -0.398 16.172 -1.669 1 97.69 28 SER B C 1
ATOM 1429 O O . SER B 1 28 ? 0.097 15.203 -2.252 1 97.69 28 SER B O 1
ATOM 1431 N N . GLY B 1 29 ? -0.546 17.312 -2.211 1 96.81 29 GLY B N 1
ATOM 1432 C CA . GLY B 1 29 ? 0.003 17.562 -3.535 1 96.81 29 GLY B CA 1
ATOM 1433 C C . GLY B 1 29 ? -0.796 16.906 -4.645 1 96.81 29 GLY B C 1
ATOM 1434 O O . GLY B 1 29 ? -0.23 16.469 -5.648 1 96.81 29 GLY B O 1
ATOM 1435 N N . LEU B 1 30 ? -2.057 16.75 -4.457 1 97.81 30 LEU B N 1
ATOM 1436 C CA . LEU B 1 30 ? -2.961 16.219 -5.465 1 97.81 30 LEU B CA 1
ATOM 1437 C C . LEU B 1 30 ? -3.953 17.281 -5.93 1 97.81 30 LEU B C 1
ATOM 1439 O O . LEU B 1 30 ? -4.121 18.312 -5.273 1 97.81 30 LEU B O 1
ATOM 1443 N N . SER B 1 31 ? -4.555 17.031 -7.023 1 98.12 31 SER B N 1
ATOM 1444 C CA . SER B 1 31 ? -5.715 17.828 -7.398 1 98.12 31 SER B CA 1
ATOM 1445 C C . SER B 1 31 ? -6.957 17.391 -6.621 1 98.12 31 SER B C 1
ATOM 1447 O O . SER B 1 31 ? -7.062 16.25 -6.199 1 98.12 31 SER B O 1
ATOM 1449 N N . ARG B 1 32 ? -7.855 18.359 -6.449 1 97.88 32 ARG B N 1
ATOM 1450 C CA . ARG B 1 32 ? -9.117 18.016 -5.801 1 97.88 32 ARG B CA 1
ATOM 1451 C C . ARG B 1 32 ? -9.867 16.938 -6.574 1 97.88 32 ARG B C 1
ATOM 1453 O O . ARG B 1 32 ? -10.477 16.047 -5.98 1 97.88 32 ARG B O 1
ATOM 1460 N N . GLN B 1 33 ? -9.805 16.984 -7.84 1 98.38 33 GLN B N 1
ATOM 1461 C CA . GLN B 1 33 ? -10.469 15.992 -8.672 1 98.38 33 GLN B CA 1
ATOM 1462 C C . GLN B 1 33 ? -9.922 14.594 -8.398 1 98.38 33 GLN B C 1
ATOM 1464 O O . GLN B 1 33 ? -10.695 13.633 -8.273 1 98.38 33 GLN B O 1
ATOM 1469 N N . THR B 1 34 ? -8.641 14.461 -8.32 1 98.31 34 THR B N 1
ATOM 1470 C CA . THR B 1 34 ? -8.008 13.18 -8.023 1 98.31 34 THR B CA 1
ATOM 1471 C C . THR B 1 34 ? -8.422 12.672 -6.652 1 98.31 34 THR B C 1
ATOM 1473 O O . THR B 1 34 ? -8.734 11.492 -6.492 1 98.31 34 THR B O 1
ATOM 1476 N N . LEU B 1 35 ? -8.43 13.531 -5.699 1 98.56 35 LEU B N 1
ATOM 1477 C CA . LEU B 1 35 ? -8.789 13.125 -4.344 1 98.56 35 LEU B CA 1
ATOM 1478 C C . LEU B 1 35 ? -10.25 12.672 -4.289 1 98.56 35 LEU B C 1
ATOM 1480 O O . LEU B 1 35 ? -10.562 11.664 -3.65 1 98.56 35 LEU B O 1
ATOM 1484 N N . VAL B 1 36 ? -11.109 13.406 -4.922 1 98.44 36 VAL B N 1
ATOM 1485 C CA . VAL B 1 36 ? -12.523 13.047 -4.98 1 98.44 36 VAL B CA 1
ATOM 1486 C C . VAL B 1 36 ? -12.68 11.672 -5.621 1 98.44 36 VAL B C 1
ATOM 1488 O O . VAL B 1 36 ? -13.383 10.812 -5.09 1 98.44 36 VAL B O 1
ATOM 1491 N N . GLY B 1 37 ? -12.016 11.5 -6.734 1 98.19 37 GLY B N 1
ATOM 1492 C CA . GLY B 1 37 ? -12.039 10.211 -7.395 1 98.19 37 GLY B CA 1
ATOM 1493 C C . GLY B 1 37 ? -11.492 9.086 -6.527 1 98.19 37 GLY B C 1
ATOM 1494 O O . GLY B 1 37 ? -12.023 7.973 -6.535 1 98.19 37 GLY B O 1
ATOM 1495 N N . LEU B 1 38 ? -10.414 9.336 -5.809 1 98 38 LEU B N 1
ATOM 1496 C CA . LEU B 1 38 ? -9.82 8.367 -4.898 1 98 38 LEU B CA 1
ATOM 1497 C C . LEU B 1 38 ? -10.812 7.949 -3.816 1 98 38 LEU B C 1
ATOM 1499 O O . LEU B 1 38 ? -11.047 6.758 -3.607 1 98 38 LEU B O 1
ATOM 1503 N N . GLU B 1 39 ? -11.453 8.938 -3.207 1 97.94 39 GLU B N 1
ATOM 1504 C CA . GLU B 1 39 ? -12.375 8.664 -2.105 1 97.94 39 GLU B CA 1
ATOM 1505 C C . GLU B 1 39 ? -13.617 7.934 -2.592 1 97.94 39 GLU B C 1
ATOM 1507 O O . GLU B 1 39 ? -14.211 7.148 -1.852 1 97.94 39 GLU B O 1
ATOM 1512 N N . ALA B 1 40 ? -13.977 8.195 -3.84 1 96.88 40 ALA B N 1
ATOM 1513 C CA . ALA B 1 40 ? -15.188 7.598 -4.402 1 96.88 40 ALA B CA 1
ATOM 1514 C C . ALA B 1 40 ? -14.898 6.227 -5.004 1 96.88 40 ALA B C 1
ATOM 1516 O O . ALA B 1 40 ? -15.812 5.531 -5.445 1 96.88 40 ALA B O 1
ATOM 1517 N N . GLY B 1 41 ? -13.664 5.844 -5.059 1 95.81 41 GLY B N 1
ATOM 1518 C CA . GLY B 1 41 ? -13.297 4.594 -5.703 1 95.81 41 GLY B CA 1
ATOM 1519 C C . GLY B 1 41 ? -13.461 4.629 -7.211 1 95.81 41 GLY B C 1
ATOM 1520 O O . GLY B 1 41 ? -13.734 3.602 -7.836 1 95.81 41 GLY B O 1
ATOM 1521 N N . ALA B 1 42 ? -13.289 5.789 -7.801 1 95.38 42 ALA B N 1
ATOM 1522 C CA . ALA B 1 42 ? -13.594 5.977 -9.219 1 95.38 42 ALA B CA 1
ATOM 1523 C C . ALA B 1 42 ? -12.32 5.992 -10.055 1 95.38 42 ALA B C 1
ATOM 1525 O O . ALA B 1 42 ? -12.375 6.012 -11.281 1 95.38 42 ALA B O 1
ATOM 1526 N N . LEU B 1 43 ? -11.18 6.012 -9.422 1 96.56 43 LEU B N 1
ATOM 1527 C CA . LEU B 1 43 ? -9.914 6.02 -10.156 1 96.56 43 LEU B CA 1
ATOM 1528 C C . LEU B 1 43 ? -9.539 4.609 -10.602 1 96.56 43 LEU B C 1
A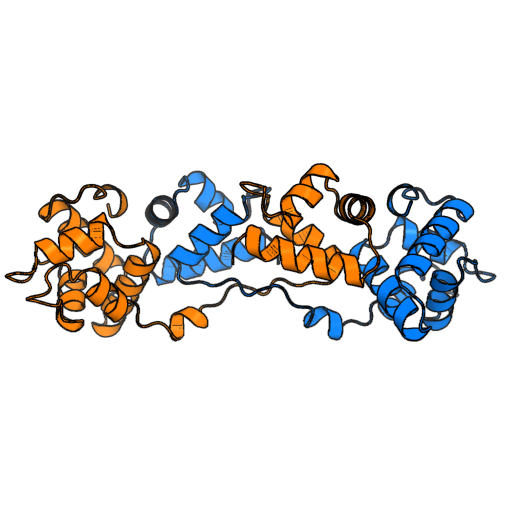TOM 1530 O O . LEU B 1 43 ? -9.711 3.648 -9.844 1 96.56 43 LEU B O 1
ATOM 1534 N N . SER B 1 44 ? -9.102 4.477 -11.82 1 94.69 44 SER B N 1
ATOM 1535 C CA . SER B 1 44 ? -8.594 3.188 -12.273 1 94.69 44 SER B CA 1
ATOM 1536 C C . SER B 1 44 ? -7.305 2.814 -11.547 1 94.69 44 SER B C 1
ATOM 1538 O O . SER B 1 44 ? -7.055 1.637 -11.281 1 94.69 44 SER B O 1
ATOM 1540 N N . ASP B 1 45 ? -6.477 3.828 -11.359 1 97 45 ASP B N 1
ATOM 1541 C CA . ASP B 1 45 ? -5.23 3.646 -10.617 1 97 45 ASP B CA 1
ATOM 1542 C C . ASP B 1 45 ? -4.668 4.988 -10.156 1 97 45 ASP B C 1
ATOM 1544 O O . ASP B 1 45 ? -5.148 6.047 -10.57 1 97 45 ASP B O 1
ATOM 1548 N N . LEU B 1 46 ? -3.766 4.996 -9.164 1 97.75 46 LEU B N 1
ATOM 1549 C CA . LEU B 1 46 ? -2.994 6.133 -8.68 1 97.75 46 LEU B CA 1
ATOM 1550 C C . LEU B 1 46 ? -1.599 5.699 -8.242 1 97.75 46 LEU B C 1
ATOM 1552 O O . LEU B 1 46 ? -1.422 4.602 -7.715 1 97.75 46 LEU B O 1
ATOM 1556 N N . GLY B 1 47 ? -0.659 6.477 -8.461 1 97.62 47 GLY B N 1
ATOM 1557 C CA . GLY B 1 47 ? 0.707 6.152 -8.078 1 97.62 47 GLY B CA 1
ATOM 1558 C C . GLY B 1 47 ? 0.842 5.75 -6.625 1 97.62 47 GLY B C 1
ATOM 1559 O O . GLY B 1 47 ? 0.216 6.352 -5.75 1 97.62 47 GLY B O 1
ATOM 1560 N N . PHE B 1 48 ? 1.598 4.762 -6.43 1 96.94 48 PHE B N 1
ATOM 1561 C CA . PHE B 1 48 ? 1.808 4.246 -5.082 1 96.94 48 PHE B CA 1
ATOM 1562 C C . PHE B 1 48 ? 2.365 5.328 -4.168 1 96.94 48 PHE B C 1
ATOM 1564 O O . PHE B 1 48 ? 1.913 5.484 -3.031 1 96.94 48 PHE B O 1
ATOM 1571 N N . ASN B 1 49 ? 3.322 6.074 -4.629 1 96.44 49 ASN B N 1
ATOM 1572 C CA . ASN B 1 49 ? 3.926 7.125 -3.818 1 96.44 49 ASN B CA 1
ATOM 1573 C C . ASN B 1 49 ? 2.941 8.258 -3.547 1 96.44 49 ASN B C 1
ATOM 1575 O O . ASN B 1 49 ? 2.98 8.883 -2.482 1 96.44 49 ASN B O 1
ATOM 1579 N N . ARG B 1 50 ? 2.1 8.539 -4.449 1 97.06 50 ARG B N 1
ATOM 1580 C CA . ARG B 1 50 ? 1.059 9.539 -4.238 1 97.06 50 ARG B CA 1
ATOM 1581 C C . ARG B 1 50 ? 0.083 9.094 -3.152 1 97.06 50 ARG B C 1
ATOM 1583 O O . ARG B 1 50 ? -0.318 9.891 -2.305 1 97.06 50 ARG B O 1
ATOM 1590 N N . VAL B 1 51 ? -0.245 7.836 -3.24 1 97.12 51 VAL B N 1
ATOM 1591 C CA . VAL B 1 51 ? -1.102 7.273 -2.201 1 97.12 51 VAL B CA 1
ATOM 1592 C C . VAL B 1 51 ? -0.405 7.375 -0.846 1 97.12 51 VAL B C 1
ATOM 1594 O O . VAL B 1 51 ? -1.012 7.797 0.142 1 97.12 51 VAL B O 1
ATOM 1597 N N . ALA B 1 52 ? 0.853 7.035 -0.853 1 95.62 52 ALA B N 1
ATOM 1598 C CA . ALA B 1 52 ? 1.629 7.086 0.383 1 95.62 52 ALA B CA 1
ATOM 1599 C C . ALA B 1 52 ? 1.658 8.5 0.955 1 95.62 52 ALA B C 1
ATOM 1601 O O . ALA B 1 52 ? 1.611 8.688 2.174 1 95.62 52 ALA B O 1
ATOM 1602 N N . GLN B 1 53 ? 1.743 9.43 0.125 1 96.19 53 GLN B N 1
ATOM 1603 C CA . GLN B 1 53 ? 1.765 10.828 0.559 1 96.19 53 GLN B CA 1
ATOM 1604 C C . GLN B 1 53 ? 0.448 11.211 1.225 1 96.19 53 GLN B C 1
ATOM 1606 O O . GLN B 1 53 ? 0.443 11.859 2.273 1 96.19 53 GLN B O 1
ATOM 1611 N N . VAL B 1 54 ? -0.651 10.867 0.642 1 98.06 54 VAL B N 1
ATOM 1612 C CA . VAL B 1 54 ? -1.963 11.148 1.218 1 98.06 54 VAL B CA 1
ATOM 1613 C C . VAL B 1 54 ? -2.072 10.492 2.594 1 98.06 54 VAL B C 1
ATOM 1615 O O . VAL B 1 54 ? -2.529 11.117 3.551 1 98.06 54 VAL B O 1
ATOM 1618 N N . LEU B 1 55 ? -1.635 9.25 2.645 1 97.12 55 LEU B N 1
ATOM 1619 C CA . LEU B 1 55 ? -1.708 8.516 3.902 1 97.12 55 LEU B CA 1
ATOM 1620 C C . LEU B 1 55 ? -0.838 9.172 4.969 1 97.12 55 LEU B C 1
ATOM 1622 O O . LEU B 1 55 ? -1.24 9.273 6.129 1 97.12 55 LEU B O 1
ATOM 1626 N N . ALA B 1 56 ? 0.297 9.625 4.574 1 96.25 56 ALA B N 1
ATOM 1627 C CA . ALA B 1 56 ? 1.206 10.281 5.512 1 96.25 56 ALA B CA 1
ATOM 1628 C C . ALA B 1 56 ? 0.579 11.547 6.082 1 96.25 56 ALA B C 1
ATOM 1630 O O . ALA B 1 56 ? 0.633 11.781 7.293 1 96.25 56 ALA B O 1
ATOM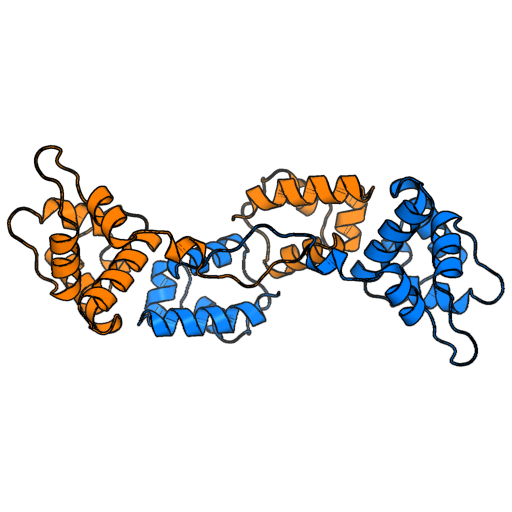 1631 N N . VAL B 1 57 ? -0.014 12.297 5.234 1 97.69 57 VAL B N 1
ATOM 1632 C CA . VAL B 1 57 ? -0.672 13.531 5.668 1 97.69 57 VAL B CA 1
ATOM 1633 C C . VAL B 1 57 ? -1.775 13.195 6.672 1 97.69 57 VAL B C 1
ATOM 1635 O O . VAL B 1 57 ? -1.97 13.922 7.652 1 97.69 57 VAL B O 1
ATOM 1638 N N . LEU B 1 58 ? -2.391 12.094 6.539 1 97.88 58 LEU B N 1
ATOM 1639 C CA . LEU B 1 58 ? -3.531 11.695 7.355 1 97.88 58 LEU B CA 1
ATOM 1640 C C . LEU B 1 58 ? -3.068 10.953 8.609 1 97.88 58 LEU B C 1
ATOM 1642 O O . LEU B 1 58 ? -3.893 10.5 9.406 1 97.88 58 LEU B O 1
ATOM 1646 N N . GLY B 1 59 ? -1.739 10.797 8.688 1 95.88 59 GLY B N 1
ATOM 1647 C CA . GLY B 1 59 ? -1.208 10.102 9.852 1 95.88 59 GLY B CA 1
ATOM 1648 C C . GLY B 1 59 ? -1.445 8.602 9.812 1 95.88 59 GLY B C 1
ATOM 1649 O O . GLY B 1 59 ? -1.572 7.961 10.852 1 95.88 59 GLY B O 1
ATOM 1650 N N . LEU B 1 60 ? -1.573 8.148 8.641 1 95.56 60 LEU B N 1
ATOM 1651 C CA . LEU B 1 60 ? -1.764 6.715 8.438 1 95.56 60 LEU B CA 1
ATOM 1652 C C . LEU B 1 60 ? -0.488 6.066 7.914 1 95.56 60 LEU B C 1
ATOM 1654 O O . LEU B 1 60 ? 0.215 6.652 7.086 1 95.56 60 LEU B O 1
ATOM 1658 N N . ASP B 1 61 ? -0.259 4.883 8.367 1 91.5 61 ASP B N 1
ATOM 1659 C CA . ASP B 1 61 ? 0.944 4.172 7.945 1 91.5 61 ASP B CA 1
ATOM 1660 C C . ASP B 1 61 ? 0.589 2.898 7.18 1 91.5 61 ASP B C 1
ATOM 1662 O O . ASP B 1 61 ? -0.363 2.201 7.531 1 91.5 61 ASP B O 1
ATOM 1666 N N . LEU B 1 62 ? 1.342 2.768 6.148 1 89.88 62 LEU B N 1
ATOM 1667 C CA . LEU B 1 62 ? 1.33 1.472 5.48 1 89.88 62 LEU B CA 1
ATOM 1668 C C . LEU B 1 62 ? 2.467 0.588 5.984 1 89.88 62 LEU B C 1
ATOM 1670 O O . LEU B 1 62 ? 3.641 0.936 5.836 1 89.88 62 LEU B O 1
ATOM 1674 N N . ASP B 1 63 ? 2.123 -0.491 6.586 1 89.56 63 ASP B N 1
ATOM 1675 C CA . ASP B 1 63 ? 3.143 -1.438 7.031 1 89.56 63 ASP B CA 1
ATOM 1676 C C . ASP B 1 63 ? 3.688 -2.246 5.855 1 89.56 63 ASP B C 1
ATOM 1678 O O . ASP B 1 63 ? 3.016 -2.398 4.832 1 89.56 63 ASP B O 1
ATOM 1682 N N . PRO B 1 64 ? 4.949 -2.699 5.996 1 91.62 64 PRO B N 1
ATOM 1683 C CA . PRO B 1 64 ? 5.473 -3.602 4.965 1 91.62 64 PRO B CA 1
ATOM 1684 C C . PRO B 1 64 ? 4.582 -4.82 4.738 1 91.62 64 PRO B C 1
ATOM 1686 O O . PRO B 1 64 ? 3.967 -5.324 5.68 1 91.62 64 PRO B O 1
ATOM 1689 N N . PRO B 1 65 ? 4.52 -5.164 3.461 1 93.94 65 PRO B N 1
ATOM 1690 C CA . PRO B 1 65 ? 3.719 -6.367 3.213 1 93.94 65 PRO B CA 1
ATOM 1691 C C . PRO B 1 65 ? 4.254 -7.594 3.949 1 93.94 65 PRO B C 1
ATOM 1693 O O . PRO B 1 65 ? 5.453 -7.684 4.215 1 93.94 65 PRO B O 1
ATOM 1696 N N . SER B 1 66 ? 3.34 -8.414 4.305 1 91.12 66 SER B N 1
ATOM 1697 C CA . SER B 1 66 ? 3.727 -9.625 5.031 1 91.12 66 SER B CA 1
ATOM 1698 C C . SER B 1 66 ? 3.061 -10.859 4.441 1 91.12 66 SER B C 1
ATOM 1700 O O . SER B 1 66 ? 2.16 -10.75 3.605 1 91.12 66 SER B O 1
ATOM 1702 N N . GLN B 1 67 ? 3.502 -12.023 4.934 1 93.38 67 GLN B N 1
ATOM 1703 C CA . GLN B 1 67 ? 2.959 -13.297 4.48 1 93.38 67 GLN B CA 1
ATOM 1704 C C . GLN B 1 67 ? 1.952 -13.859 5.48 1 93.38 67 GLN B C 1
ATOM 1706 O O . GLN B 1 67 ? 1.623 -15.047 5.441 1 93.38 67 GLN B O 1
ATOM 1711 N N . ALA B 1 68 ? 1.531 -12.984 6.363 1 87.38 68 ALA B N 1
ATOM 1712 C CA . ALA B 1 68 ? 0.707 -13.469 7.469 1 87.38 68 ALA B CA 1
ATOM 1713 C C . ALA B 1 68 ? -0.58 -14.109 6.953 1 87.38 68 ALA B C 1
ATOM 1715 O O . ALA B 1 68 ? -0.945 -15.203 7.375 1 87.38 68 ALA B O 1
ATOM 1716 N N . ALA B 1 69 ? -1.226 -13.445 6.078 1 80.75 69 ALA B N 1
ATOM 1717 C CA . ALA B 1 69 ? -2.461 -14 5.527 1 80.75 69 ALA B CA 1
ATOM 1718 C C . ALA B 1 69 ? -2.182 -15.258 4.707 1 80.75 69 ALA B C 1
ATOM 1720 O O . ALA B 1 69 ? -2.963 -16.203 4.738 1 80.75 69 ALA B O 1
ATOM 1721 N N . ARG B 1 70 ? -1.09 -15.227 4.074 1 83.62 70 ARG B N 1
ATOM 1722 C CA . ARG B 1 70 ? -0.694 -16.375 3.25 1 83.62 70 ARG B CA 1
ATOM 1723 C C . ARG B 1 70 ? -0.469 -17.609 4.102 1 83.62 70 ARG B C 1
ATOM 1725 O O . ARG B 1 70 ? -0.824 -18.719 3.699 1 83.62 70 ARG B O 1
ATOM 1732 N N . ALA B 1 71 ? 0.071 -17.391 5.227 1 79.5 71 ALA B N 1
ATOM 1733 C CA . ALA B 1 71 ? 0.399 -18.516 6.105 1 79.5 71 ALA B CA 1
ATOM 1734 C C . ALA B 1 71 ? -0.865 -19.234 6.586 1 79.5 71 ALA B C 1
ATOM 1736 O O . ALA B 1 71 ? -0.827 -20.406 6.93 1 79.5 71 ALA B O 1
ATOM 1737 N N . ARG B 1 72 ? -1.963 -18.469 6.465 1 83.19 72 ARG B N 1
ATOM 1738 C CA . ARG B 1 72 ? -3.221 -19.047 6.93 1 83.19 72 ARG B CA 1
ATOM 1739 C C . ARG B 1 72 ? -3.945 -19.766 5.793 1 83.19 72 ARG B C 1
ATOM 1741 O O . ARG B 1 72 ? -4.852 -20.562 6.039 1 83.19 72 ARG B O 1
ATOM 1748 N N . LYS B 1 73 ? -3.377 -19.469 4.672 1 80.75 73 LYS B N 1
ATOM 1749 C CA . LYS B 1 73 ? -4.012 -20.062 3.506 1 80.75 73 LYS B CA 1
ATOM 1750 C C . LYS B 1 73 ? -3.41 -21.438 3.203 1 80.75 73 LYS B C 1
ATOM 1752 O O . LYS B 1 73 ? -2.234 -21.688 3.482 1 80.75 73 LYS B O 1
ATOM 1757 N N . ARG B 1 74 ? -4.289 -22.328 2.736 1 90.62 74 ARG B N 1
ATOM 1758 C CA . ARG B 1 74 ? -3.885 -23.609 2.182 1 90.62 74 ARG B CA 1
ATOM 1759 C C . ARG B 1 74 ? -3.92 -23.578 0.656 1 90.62 74 ARG B C 1
ATOM 1761 O O . ARG B 1 74 ? -4.852 -24.109 0.043 1 90.62 74 ARG B O 1
ATOM 1768 N N . GLY B 1 75 ? -2.859 -22.938 0.11 1 94.94 75 GLY B N 1
ATOM 1769 C CA . GLY B 1 75 ? -2.84 -22.656 -1.316 1 94.94 75 GLY B CA 1
ATOM 1770 C C . GLY B 1 75 ? -3.021 -23.906 -2.172 1 94.94 75 GLY B C 1
ATOM 1771 O O . GLY B 1 75 ? -3.785 -23.891 -3.141 1 94.94 75 GLY B O 1
ATOM 1772 N N . LEU B 1 76 ? -2.332 -24.969 -1.793 1 96.38 76 LEU B N 1
ATOM 1773 C CA . LEU B 1 76 ? -2.41 -26.203 -2.566 1 96.38 76 LEU B CA 1
ATOM 1774 C C . LEU B 1 76 ? -3.801 -26.812 -2.467 1 96.38 76 LEU B C 1
ATOM 1776 O O . LEU B 1 76 ? -4.355 -27.266 -3.471 1 96.38 76 LEU B O 1
ATOM 1780 N N . TRP B 1 77 ? -4.312 -26.812 -1.332 1 96.25 77 TRP B N 1
ATOM 1781 C CA . TRP B 1 77 ? -5.668 -27.312 -1.13 1 96.25 77 TRP B CA 1
ATOM 1782 C C . TRP B 1 77 ? -6.672 -26.5 -1.939 1 96.25 77 TRP B C 1
ATOM 1784 O O . TRP B 1 77 ? -7.523 -27.062 -2.635 1 96.25 77 TRP B O 1
ATOM 1794 N N . MET B 1 78 ? -6.602 -25.172 -1.835 1 96.38 78 MET B N 1
ATOM 1795 C CA . MET B 1 78 ? -7.504 -24.281 -2.562 1 96.38 78 MET B CA 1
ATOM 1796 C C . MET B 1 78 ? -7.383 -24.5 -4.066 1 96.38 78 MET B C 1
ATOM 1798 O O . MET B 1 78 ? -8.383 -24.484 -4.785 1 96.38 78 MET B O 1
ATOM 1802 N N . ALA B 1 79 ? -6.16 -24.688 -4.527 1 97.56 79 ALA B N 1
ATOM 1803 C CA . ALA B 1 79 ? -5.938 -24.922 -5.949 1 97.56 79 ALA B CA 1
ATOM 1804 C C . ALA B 1 79 ? -6.574 -26.25 -6.383 1 97.56 79 ALA B C 1
ATOM 1806 O O . ALA B 1 79 ? -7.152 -26.328 -7.469 1 97.56 79 ALA B O 1
ATOM 1807 N N . ALA B 1 80 ? -6.441 -27.234 -5.559 1 96.94 80 ALA B N 1
ATOM 1808 C CA . ALA B 1 80 ? -7.051 -28.531 -5.855 1 96.94 80 ALA B CA 1
ATOM 1809 C C . ALA B 1 80 ? -8.57 -28.406 -5.957 1 96.94 80 ALA B C 1
ATOM 1811 O O . ALA B 1 80 ? -9.188 -28.969 -6.867 1 96.94 80 ALA B O 1
ATOM 1812 N N . LYS B 1 81 ? -9.117 -27.656 -5.051 1 95.12 81 LYS B N 1
ATOM 1813 C CA . LYS B 1 81 ? -10.555 -27.422 -5.086 1 95.12 81 LYS B CA 1
ATOM 1814 C C . LYS B 1 81 ? -10.953 -26.656 -6.34 1 95.12 81 LYS B C 1
ATOM 1816 O O . LYS B 1 81 ? -11.961 -26.969 -6.977 1 95.12 81 LYS B O 1
ATOM 1821 N N . ASN B 1 82 ? -10.188 -25.688 -6.672 1 94.94 82 ASN B N 1
ATOM 1822 C CA . ASN B 1 82 ? -10.438 -24.891 -7.871 1 94.94 82 ASN B CA 1
ATOM 1823 C C . ASN B 1 82 ? -10.328 -25.75 -9.133 1 94.94 82 ASN B C 1
ATOM 1825 O O . ASN B 1 82 ? -11.086 -25.562 -10.086 1 94.94 82 ASN B O 1
ATOM 1829 N N . ALA B 1 83 ? -9.398 -26.609 -9.141 1 95 83 ALA B N 1
ATOM 1830 C CA . ALA B 1 83 ? -9.117 -27.438 -10.305 1 95 83 ALA B CA 1
ATOM 1831 C C . ALA B 1 83 ? -10.25 -28.438 -10.547 1 95 83 ALA B C 1
ATOM 1833 O O . ALA B 1 83 ? -10.414 -28.953 -11.656 1 95 83 ALA B O 1
ATOM 1834 N N . SER B 1 84 ? -10.953 -28.75 -9.461 1 93.5 84 SER B N 1
ATOM 1835 C CA . SER B 1 84 ? -11.953 -29.812 -9.531 1 93.5 84 SER B CA 1
ATOM 1836 C C . SER B 1 84 ? -13.18 -29.375 -10.32 1 93.5 84 SER B C 1
ATOM 1838 O O . SER B 1 84 ? -14.055 -28.688 -9.797 1 93.5 84 SER B O 1
ATOM 1840 N N . VAL B 1 85 ? -13.328 -29.656 -11.547 1 85.19 85 VAL B N 1
ATOM 1841 C CA . VAL B 1 85 ? -14.375 -29.234 -12.469 1 85.19 85 VAL B CA 1
ATOM 1842 C C . VAL B 1 85 ? -15.461 -30.312 -12.539 1 85.19 85 VAL B C 1
ATOM 1844 O O . VAL B 1 85 ? -16.562 -30.047 -13.031 1 85.19 85 VAL B O 1
ATOM 1847 N N . SER B 1 86 ? -15.102 -31.562 -12.242 1 75.62 86 SER B N 1
ATOM 1848 C CA . SER B 1 86 ? -16.125 -32.594 -12.305 1 75.62 86 SER B CA 1
ATOM 1849 C C . SER B 1 86 ? -16.625 -32.969 -10.914 1 75.62 86 SER B C 1
ATOM 1851 O O . SER B 1 86 ? -15.836 -33.062 -9.969 1 75.62 86 SER B O 1
ATOM 1853 N N . TYR B 1 87 ? -17.906 -32.875 -10.773 1 68.31 87 TYR B N 1
ATOM 1854 C CA . TYR B 1 87 ? -18.531 -33.25 -9.516 1 68.31 87 TYR B CA 1
ATOM 1855 C C . TYR B 1 87 ? -18.234 -34.719 -9.164 1 68.31 87 TYR B C 1
ATOM 1857 O O . TYR B 1 87 ? -18.297 -35.094 -7.996 1 68.31 87 TYR B O 1
ATOM 1865 N N . VAL B 1 88 ? -17.812 -35.438 -10.148 1 70.75 88 VAL B N 1
ATOM 1866 C CA . VAL B 1 88 ? -17.656 -36.875 -9.93 1 70.75 88 VAL B CA 1
ATOM 1867 C C . VAL B 1 88 ? -16.297 -37.156 -9.273 1 70.75 88 VAL B C 1
ATOM 1869 O O . VAL B 1 88 ? -16.203 -38 -8.391 1 70.75 88 VAL B O 1
ATOM 1872 N N . GLN B 1 89 ? -15.297 -36.219 -9.656 1 83.31 89 GLN B N 1
ATOM 1873 C CA . GLN B 1 89 ? -13.961 -36.5 -9.133 1 83.31 89 GLN B CA 1
ATOM 1874 C C . GLN B 1 89 ? -13.266 -35.188 -8.719 1 83.31 89 GLN B C 1
ATOM 1876 O O . GLN B 1 89 ? -13.078 -34.281 -9.531 1 83.31 89 GLN B O 1
ATOM 1881 N N . GLU B 1 90 ? -13.031 -35.156 -7.445 1 91.69 90 GLU B N 1
ATOM 1882 C CA . GLU B 1 90 ? -12.227 -34.031 -6.961 1 91.69 90 GLU B CA 1
ATOM 1883 C C . GLU B 1 90 ? -10.734 -34.344 -7.078 1 91.69 90 GLU B C 1
ATOM 1885 O O . GLU B 1 90 ? -10.328 -35.5 -7.043 1 91.69 90 GLU B O 1
ATOM 1890 N N . VAL B 1 91 ? -9.992 -33.375 -7.336 1 95.31 91 VAL B N 1
ATOM 1891 C CA . VAL B 1 91 ? -8.539 -33.531 -7.344 1 95.31 91 VAL B CA 1
ATOM 1892 C C . VAL B 1 91 ? -8.016 -33.594 -5.91 1 95.31 91 VAL B C 1
ATOM 1894 O O . VAL B 1 91 ? -8.133 -32.625 -5.168 1 95.31 91 VAL B O 1
ATOM 1897 N N . PRO B 1 92 ? -7.465 -34.688 -5.512 1 96.12 92 PRO B N 1
ATOM 1898 C CA . PRO B 1 92 ? -6.836 -34.688 -4.188 1 96.12 92 PRO B CA 1
ATOM 1899 C C . PRO B 1 92 ? -5.633 -33.75 -4.102 1 96.12 92 PRO B C 1
ATOM 1901 O O . PRO B 1 92 ? -4.875 -33.625 -5.066 1 96.12 92 PRO B O 1
ATOM 1904 N N . THR B 1 93 ? -5.48 -33.156 -2.953 1 96.94 93 THR B N 1
ATOM 1905 C CA . THR B 1 93 ? -4.406 -32.188 -2.746 1 96.94 93 THR B CA 1
ATOM 1906 C C . THR B 1 93 ? -3.049 -32.812 -3.059 1 96.94 93 THR B C 1
ATOM 1908 O O . THR B 1 93 ? -2.221 -32.219 -3.74 1 96.94 93 THR B O 1
ATOM 1911 N N . ASP B 1 94 ? -2.83 -34.062 -2.6 1 97.12 94 ASP B N 1
ATOM 1912 C CA . ASP B 1 94 ? -1.552 -34.719 -2.812 1 97.12 94 ASP B CA 1
ATOM 1913 C C . ASP B 1 94 ? -1.326 -35 -4.293 1 97.12 94 ASP B C 1
ATOM 1915 O O . ASP B 1 94 ? -0.198 -34.938 -4.785 1 97.12 94 ASP B O 1
ATOM 1919 N N . THR B 1 95 ? -2.383 -35.375 -4.949 1 97.25 95 THR B N 1
ATOM 1920 C CA . THR B 1 95 ? -2.297 -35.625 -6.379 1 97.25 95 THR B CA 1
ATOM 1921 C C . THR B 1 95 ? -1.879 -34.375 -7.145 1 97.25 95 THR B C 1
ATOM 1923 O O . THR B 1 95 ? -1.003 -34.438 -8.008 1 97.25 95 THR B O 1
ATOM 1926 N N . LEU B 1 96 ? -2.486 -33.312 -6.828 1 98.12 96 LEU B N 1
ATOM 1927 C CA . LEU B 1 96 ? -2.109 -32.062 -7.465 1 98.12 96 LEU B CA 1
ATOM 1928 C C . LEU B 1 96 ? -0.655 -31.719 -7.164 1 98.12 96 LEU B C 1
ATOM 1930 O O . LEU B 1 96 ? 0.099 -31.344 -8.07 1 98.12 96 LEU B O 1
ATOM 1934 N N . GLY B 1 97 ? -0.292 -31.766 -5.879 1 98.5 97 GLY B N 1
ATOM 1935 C CA . GLY B 1 97 ? 1.083 -31.484 -5.504 1 98.5 97 GLY B CA 1
ATOM 1936 C C . GLY B 1 97 ? 2.096 -32.312 -6.285 1 98.5 97 GLY B C 1
ATOM 1937 O O . GLY B 1 97 ? 3.08 -31.75 -6.793 1 98.5 97 GLY B O 1
ATOM 1938 N N . HIS B 1 98 ? 1.806 -33.594 -6.398 1 98 98 HIS B N 1
ATOM 1939 C CA . HIS B 1 98 ? 2.711 -34.469 -7.133 1 98 98 HIS B CA 1
ATOM 1940 C C . HIS B 1 98 ? 2.752 -34.094 -8.609 1 98 98 HIS B C 1
ATOM 1942 O O . HIS B 1 98 ? 3.814 -34.156 -9.234 1 98 98 HIS B O 1
ATOM 1948 N N . ALA B 1 99 ? 1.626 -33.781 -9.164 1 98.38 99 ALA B N 1
ATOM 1949 C CA . ALA B 1 99 ? 1.568 -33.375 -10.562 1 98.38 99 ALA B CA 1
ATOM 1950 C C . ALA B 1 99 ? 2.43 -32.156 -10.82 1 98.38 99 ALA B C 1
ATOM 1952 O O . ALA B 1 99 ? 3.176 -32.094 -11.797 1 98.38 99 ALA B O 1
ATOM 1953 N N . LEU B 1 100 ? 2.355 -31.156 -9.969 1 98.5 100 LEU B N 1
ATOM 1954 C CA . LEU B 1 100 ? 3.111 -29.922 -10.109 1 98.5 100 LEU B CA 1
ATOM 1955 C C . LEU B 1 100 ? 4.609 -30.172 -9.992 1 98.5 100 LEU B C 1
ATOM 1957 O O . LEU B 1 100 ? 5.406 -29.625 -10.758 1 98.5 100 LEU B O 1
ATOM 1961 N N . VAL B 1 101 ? 4.988 -31 -9.047 1 98.56 101 VAL B N 1
ATOM 1962 C CA . VAL B 1 101 ? 6.398 -31.266 -8.75 1 98.56 101 VAL B CA 1
ATOM 1963 C C . VAL B 1 101 ? 6.996 -32.156 -9.844 1 98.56 101 VAL B C 1
ATOM 1965 O O . VAL B 1 101 ? 8.148 -31.953 -10.242 1 98.56 101 VAL B O 1
ATOM 1968 N N . SER B 1 102 ? 6.211 -33.094 -10.398 1 98.06 102 SER B N 1
ATOM 1969 C CA . SER B 1 102 ? 6.734 -34.062 -11.359 1 98.06 102 SER B CA 1
ATOM 1970 C C . SER B 1 102 ? 6.566 -33.562 -12.789 1 98.06 102 SER B C 1
ATOM 1972 O O . SER B 1 102 ? 7.266 -34 -13.695 1 98.06 102 SER B O 1
ATOM 1974 N N . GLY B 1 103 ? 5.555 -32.75 -13.023 1 98 103 GLY B N 1
ATOM 1975 C CA . GLY B 1 103 ? 5.227 -32.312 -14.375 1 98 103 GLY B CA 1
ATOM 1976 C C . GLY B 1 103 ? 4.441 -33.344 -15.156 1 98 103 GLY B C 1
ATOM 1977 O O . GLY B 1 103 ? 4.328 -33.219 -16.391 1 98 103 GLY B O 1
ATOM 1978 N N . SER B 1 104 ? 3.957 -34.312 -14.461 1 97.5 104 SER B N 1
ATOM 1979 C CA . SER B 1 104 ? 3.199 -35.375 -15.117 1 97.5 104 SER B CA 1
ATOM 1980 C C . SER B 1 104 ? 1.705 -35.25 -14.852 1 97.5 104 SER B C 1
ATOM 1982 O O . SER B 1 104 ? 1.302 -34.75 -13.797 1 97.5 104 SER B O 1
ATOM 1984 N N . VAL B 1 105 ? 0.975 -35.688 -15.766 1 97.25 105 VAL B N 1
ATOM 1985 C CA . VAL B 1 105 ? -0.478 -35.656 -15.641 1 97.25 105 VAL B CA 1
ATOM 1986 C C . VAL B 1 105 ? -0.991 -36.969 -15.102 1 97.25 105 VAL B C 1
ATOM 1988 O O . VAL B 1 105 ? -0.984 -38 -15.805 1 97.25 105 VAL B O 1
ATOM 1991 N N . PRO B 1 106 ? -1.472 -36.938 -13.883 1 95.5 106 PRO B N 1
ATOM 1992 C CA . PRO B 1 106 ? -2.057 -38.188 -13.383 1 95.5 106 PRO B CA 1
ATOM 1993 C C . PRO B 1 106 ? -3.268 -38.656 -14.195 1 95.5 106 PRO B C 1
ATOM 1995 O O . PRO B 1 106 ? -4.012 -37.812 -14.719 1 95.5 106 PRO B O 1
ATOM 1998 N N . LYS B 1 107 ? -3.457 -39.938 -14.305 1 94 107 LYS B N 1
ATOM 1999 C CA . LYS B 1 107 ? -4.578 -40.5 -15.062 1 94 107 LYS B CA 1
ATOM 2000 C C . LYS B 1 107 ? -5.906 -39.938 -14.562 1 94 107 LYS B C 1
ATOM 2002 O O . LYS B 1 107 ? -6.156 -39.906 -13.352 1 94 107 LYS B O 1
ATOM 2007 N N . GLY B 1 108 ? -6.691 -39.406 -15.484 1 93.12 108 GLY B N 1
ATOM 2008 C CA . GLY B 1 108 ? -8.047 -38.969 -15.172 1 93.12 108 GLY B CA 1
ATOM 2009 C C . GLY B 1 108 ? -8.133 -37.531 -14.734 1 93.12 108 GLY B C 1
ATOM 2010 O O . GLY B 1 108 ? -9.219 -37 -14.469 1 93.12 108 GLY B O 1
ATOM 2011 N N . TYR B 1 109 ? -6.965 -36.844 -14.766 1 95.56 109 TYR B N 1
ATOM 2012 C CA . TYR B 1 109 ? -7.023 -35.531 -14.164 1 95.56 109 TYR B CA 1
ATOM 2013 C C . TYR B 1 109 ? -6.609 -34.438 -15.172 1 95.56 109 TYR B C 1
ATOM 2015 O O . TYR B 1 109 ? -6.375 -33.312 -14.797 1 95.56 109 TYR B O 1
ATOM 2023 N N . ALA B 1 110 ? -6.473 -34.781 -16.422 1 95.62 110 ALA B N 1
ATOM 2024 C CA . ALA B 1 110 ? -6.031 -33.844 -17.453 1 95.62 110 ALA B CA 1
ATOM 2025 C C . ALA B 1 110 ? -6.941 -32.625 -17.5 1 95.62 110 ALA B C 1
ATOM 2027 O O . ALA B 1 110 ? -6.465 -31.484 -17.562 1 95.62 110 ALA B O 1
ATOM 2028 N N . ALA B 1 111 ? -8.234 -32.844 -17.438 1 95.69 111 ALA B N 1
ATOM 2029 C CA . ALA B 1 111 ? -9.195 -31.75 -17.516 1 95.69 111 ALA B CA 1
ATOM 2030 C C . ALA B 1 111 ? -9.086 -30.844 -16.312 1 95.69 111 ALA B C 1
ATOM 2032 O O . ALA B 1 111 ? -9.227 -29.625 -16.422 1 95.69 111 ALA B O 1
ATOM 2033 N N . HIS B 1 112 ? -8.82 -31.406 -15.164 1 97.06 112 HIS B N 1
ATOM 2034 C CA . HIS B 1 112 ? -8.688 -30.656 -13.922 1 97.06 112 HIS B CA 1
ATOM 2035 C C . HIS B 1 112 ? -7.457 -29.766 -13.938 1 97.06 112 HIS B C 1
ATOM 2037 O O . HIS B 1 112 ? -7.531 -28.578 -13.578 1 97.06 112 HIS B O 1
ATOM 2043 N N . LEU B 1 113 ? -6.359 -30.344 -14.406 1 97.19 113 LEU B N 1
ATOM 2044 C CA . LEU B 1 113 ? -5.121 -29.578 -14.469 1 97.19 113 LEU B CA 1
ATOM 2045 C C . LEU B 1 113 ? -5.219 -28.484 -15.531 1 97.19 113 LEU B C 1
ATOM 2047 O O . LEU B 1 113 ? -4.707 -27.375 -15.336 1 97.19 113 LEU B O 1
ATOM 2051 N N . THR B 1 114 ? -5.852 -28.781 -16.656 1 96.94 114 THR B N 1
ATOM 2052 C CA . THR B 1 114 ? -6.105 -27.781 -17.688 1 96.94 114 THR B CA 1
ATOM 2053 C C . THR B 1 114 ? -6.91 -26.625 -17.109 1 96.94 114 THR B C 1
ATOM 2055 O O . THR B 1 114 ? -6.59 -25.453 -17.359 1 96.94 114 THR B O 1
ATOM 2058 N N . HIS B 1 115 ? -7.949 -26.922 -16.344 1 96.88 115 HIS B N 1
ATOM 2059 C CA . HIS B 1 115 ? -8.781 -25.906 -15.727 1 96.88 115 HIS B CA 1
ATOM 2060 C C . HIS B 1 115 ? -7.965 -25.031 -14.773 1 96.88 115 HIS B C 1
ATOM 2062 O O . HIS B 1 115 ? -8.078 -23.797 -14.797 1 96.88 115 HIS B O 1
ATOM 2068 N N . LEU B 1 116 ? -7.145 -25.641 -13.938 1 97.38 116 LEU B N 1
ATOM 2069 C CA . LEU B 1 116 ? -6.312 -24.906 -12.977 1 97.38 116 LEU B CA 1
ATOM 2070 C C . LEU B 1 116 ? -5.402 -23.922 -13.695 1 97.38 116 LEU B C 1
ATOM 2072 O O . LEU B 1 116 ? -5.391 -22.734 -13.367 1 97.38 116 LEU B O 1
ATOM 2076 N N . LEU B 1 117 ? -4.664 -24.438 -14.719 1 97.81 117 LEU B N 1
ATOM 2077 C CA . LEU B 1 117 ? -3.611 -23.641 -15.344 1 97.81 117 LEU B CA 1
ATOM 2078 C C . LEU B 1 117 ? -4.203 -22.609 -16.312 1 97.81 117 LEU B C 1
ATOM 2080 O O . LEU B 1 117 ? -3.562 -21.609 -16.609 1 97.81 117 LEU B O 1
ATOM 2084 N N . ASP B 1 118 ? -5.504 -22.844 -16.734 1 97 118 ASP B N 1
ATOM 2085 C CA . ASP B 1 118 ? -6.125 -21.938 -17.703 1 97 118 ASP B CA 1
ATOM 2086 C C . ASP B 1 118 ? -6.988 -20.891 -17 1 97 118 ASP B C 1
ATOM 2088 O O . ASP B 1 118 ? -7.16 -19.781 -17.5 1 97 118 ASP B O 1
ATOM 2092 N N . GLU B 1 119 ? -7.562 -21.25 -15.789 1 96.62 119 GLU B N 1
ATOM 2093 C CA . GLU B 1 119 ? -8.648 -20.422 -15.281 1 96.62 119 GLU B CA 1
ATOM 2094 C C . GLU B 1 119 ? -8.344 -19.906 -13.875 1 96.62 119 GLU B C 1
ATOM 2096 O O . GLU B 1 119 ? -8.859 -18.875 -13.461 1 96.62 119 GLU B O 1
ATOM 2101 N N . ALA B 1 120 ? -7.609 -20.656 -13.125 1 97.25 120 ALA B N 1
ATOM 2102 C CA . ALA B 1 120 ? -7.387 -20.266 -11.734 1 97.25 120 ALA B CA 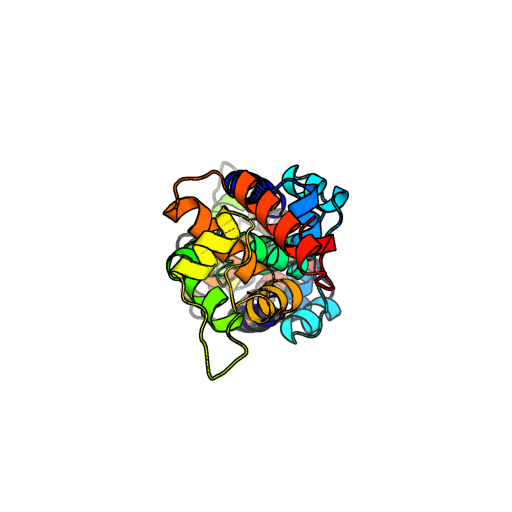1
ATOM 2103 C C . ALA B 1 120 ? -6.648 -18.938 -11.648 1 97.25 120 ALA B C 1
ATOM 2105 O O . ALA B 1 120 ? -5.82 -18.625 -12.5 1 97.25 120 ALA B O 1
ATOM 2106 N N . PRO B 1 121 ? -6.949 -18.156 -10.609 1 96.75 121 PRO B N 1
ATOM 2107 C CA . PRO B 1 121 ? -6.141 -16.953 -10.383 1 96.75 121 PRO B CA 1
ATOM 2108 C C . PRO B 1 121 ? -4.652 -17.266 -10.242 1 96.75 121 PRO B C 1
ATOM 2110 O O . PRO B 1 121 ? -4.281 -18.266 -9.625 1 96.75 121 PRO B O 1
ATOM 2113 N N . VAL B 1 122 ? -3.857 -16.438 -10.789 1 97.75 122 VAL B N 1
ATOM 2114 C CA . VAL B 1 122 ? -2.412 -16.641 -10.82 1 97.75 122 VAL B CA 1
ATOM 2115 C C . VAL B 1 122 ? -1.875 -16.766 -9.398 1 97.75 122 VAL B C 1
ATOM 2117 O O . VAL B 1 122 ? -1.127 -17.703 -9.086 1 97.75 122 VAL B O 1
ATOM 2120 N N . PRO B 1 123 ? -2.305 -15.906 -8.461 1 96.81 123 PRO B N 1
ATOM 2121 C CA . PRO B 1 123 ? -1.774 -16.031 -7.102 1 96.81 123 PRO B CA 1
ATOM 2122 C C . PRO B 1 123 ? -2.053 -17.406 -6.488 1 96.81 123 PRO B C 1
ATOM 2124 O O . PRO B 1 123 ? -1.245 -17.906 -5.703 1 96.81 123 PRO B O 1
ATOM 2127 N N . LEU B 1 124 ? -3.117 -17.969 -6.832 1 96.81 124 LEU B N 1
ATOM 2128 C CA . LEU B 1 124 ? -3.461 -19.297 -6.305 1 96.81 124 LEU B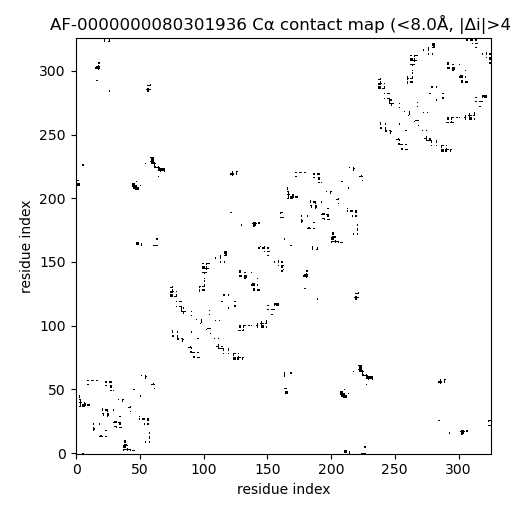 CA 1
ATOM 2129 C C . LEU B 1 124 ? -2.484 -20.344 -6.812 1 96.81 124 LEU B C 1
ATOM 2131 O O . LEU B 1 124 ? -2.027 -21.203 -6.043 1 96.81 124 LEU B O 1
ATOM 2135 N N . VAL B 1 125 ? -2.197 -20.281 -8.07 1 98.12 125 VAL B N 1
ATOM 2136 C CA . VAL B 1 125 ? -1.258 -21.234 -8.648 1 98.12 125 VAL B CA 1
ATOM 2137 C C . VAL B 1 125 ? 0.118 -21.062 -8.016 1 98.12 125 VAL B C 1
ATOM 2139 O O . VAL B 1 125 ? 0.789 -22.047 -7.684 1 98.12 125 VAL B O 1
ATOM 2142 N N . VAL B 1 126 ? 0.525 -19.859 -7.812 1 98 126 VAL B N 1
ATOM 2143 C CA . VAL B 1 126 ? 1.826 -19.578 -7.215 1 98 126 VAL B CA 1
ATOM 2144 C C . VAL B 1 126 ? 1.877 -20.156 -5.801 1 98 126 VAL B C 1
ATOM 2146 O O . VAL B 1 126 ? 2.867 -20.781 -5.41 1 98 126 VAL B O 1
ATOM 2149 N N . MET B 1 127 ? 0.829 -19.938 -5.07 1 96.81 127 MET B N 1
ATOM 2150 C CA . MET B 1 127 ? 0.772 -20.5 -3.723 1 96.81 127 MET B CA 1
ATOM 2151 C C . MET B 1 127 ? 0.877 -22.031 -3.76 1 96.81 127 MET B C 1
ATOM 2153 O O . MET B 1 127 ? 1.577 -22.625 -2.941 1 96.81 127 MET B O 1
ATOM 2157 N N . ALA B 1 128 ? 0.186 -22.609 -4.652 1 97.88 128 ALA B N 1
ATOM 2158 C CA . ALA B 1 128 ? 0.202 -24.078 -4.781 1 97.88 128 ALA B CA 1
ATOM 2159 C C . ALA B 1 128 ? 1.603 -24.578 -5.121 1 97.88 128 ALA B C 1
ATOM 2161 O O . ALA B 1 128 ? 2.059 -25.578 -4.566 1 97.88 128 ALA B O 1
ATOM 2162 N N . VAL B 1 129 ? 2.252 -23.906 -6.027 1 98.25 129 VAL B N 1
ATOM 2163 C CA . VAL B 1 129 ? 3.607 -24.281 -6.418 1 98.25 129 VAL B CA 1
ATOM 2164 C C . VAL B 1 129 ? 4.535 -24.203 -5.207 1 98.25 129 VAL B C 1
ATOM 2166 O O . VAL B 1 129 ? 5.316 -25.109 -4.949 1 98.25 129 VAL B O 1
ATOM 2169 N N . GLU B 1 130 ? 4.457 -23.109 -4.477 1 97.44 130 GLU B N 1
ATOM 2170 C CA . GLU B 1 130 ? 5.289 -22.938 -3.289 1 97.44 130 GLU B CA 1
ATOM 2171 C C . GLU B 1 130 ? 5.086 -24.078 -2.293 1 97.44 130 GLU B C 1
ATOM 2173 O O . GLU B 1 130 ? 6.055 -24.641 -1.789 1 97.44 130 GLU B O 1
ATOM 2178 N N . GLU B 1 131 ? 3.875 -24.359 -2.033 1 97.38 131 GLU B N 1
ATOM 2179 C CA . GLU B 1 131 ? 3.551 -25.375 -1.041 1 97.38 131 GLU B CA 1
ATOM 2180 C C . GLU B 1 131 ? 3.928 -26.781 -1.537 1 97.38 131 GLU B C 1
ATOM 2182 O O . GLU B 1 131 ? 4.426 -27.594 -0.768 1 97.38 131 GLU B O 1
ATOM 2187 N N . ALA B 1 132 ? 3.666 -27.031 -2.801 1 98.25 132 ALA B N 1
ATOM 2188 C CA . ALA B 1 132 ? 4.062 -28.312 -3.371 1 98.25 132 ALA B CA 1
ATOM 2189 C C . ALA B 1 132 ? 5.57 -28.516 -3.258 1 98.25 132 ALA B C 1
ATOM 2191 O O . ALA B 1 132 ? 6.027 -29.594 -2.871 1 98.25 132 ALA B O 1
ATOM 2192 N N . ALA B 1 133 ? 6.309 -27.516 -3.645 1 98.31 133 ALA B N 1
ATOM 2193 C CA . ALA B 1 133 ? 7.762 -27.562 -3.553 1 98.31 133 ALA B CA 1
ATOM 2194 C C . ALA B 1 133 ? 8.211 -27.859 -2.123 1 98.31 133 ALA B C 1
ATOM 2196 O O . ALA B 1 133 ? 9.047 -28.734 -1.893 1 98.31 133 ALA B O 1
ATOM 2197 N N . ALA B 1 134 ? 7.664 -27.125 -1.186 1 96.56 134 ALA B N 1
ATOM 2198 C CA . ALA B 1 134 ? 8.023 -27.281 0.222 1 96.56 134 ALA B CA 1
ATOM 2199 C C . ALA B 1 134 ? 7.688 -28.688 0.714 1 96.56 134 ALA B C 1
ATOM 2201 O O . ALA B 1 134 ? 8.5 -29.328 1.379 1 96.56 134 ALA B O 1
ATOM 2202 N N . ASN B 1 135 ? 6.504 -29.172 0.393 1 96.62 135 ASN B N 1
ATOM 2203 C CA . ASN B 1 135 ? 6.031 -30.469 0.842 1 96.62 135 ASN B CA 1
ATOM 2204 C C . ASN B 1 135 ? 6.926 -31.594 0.333 1 96.62 135 ASN B C 1
ATOM 2206 O O . ASN B 1 135 ? 7.16 -32.562 1.04 1 96.62 135 ASN B O 1
ATOM 2210 N N . GLU B 1 136 ? 7.391 -31.359 -0.861 1 97 136 GLU B N 1
ATOM 2211 C CA . GLU B 1 136 ? 8.156 -32.438 -1.482 1 97 136 GLU B CA 1
ATOM 2212 C C . GLU B 1 136 ? 9.656 -32.188 -1.365 1 97 136 GLU B C 1
ATOM 2214 O O . GLU B 1 136 ? 10.469 -32.969 -1.845 1 97 136 GLU B O 1
ATOM 2219 N N . GLY B 1 137 ? 10.055 -31.047 -0.745 1 97.19 137 GLY B N 1
ATOM 2220 C CA . GLY B 1 137 ? 11.453 -30.75 -0.498 1 97.19 137 GLY B CA 1
ATOM 2221 C C . GLY B 1 137 ? 12.234 -30.453 -1.767 1 97.19 137 GLY B C 1
ATOM 2222 O O . GLY B 1 137 ? 13.375 -30.891 -1.913 1 97.19 137 GLY B O 1
ATOM 2223 N N . VAL B 1 138 ? 11.602 -29.906 -2.721 1 98 138 VAL B N 1
ATOM 2224 C CA . VAL B 1 138 ? 12.289 -29.5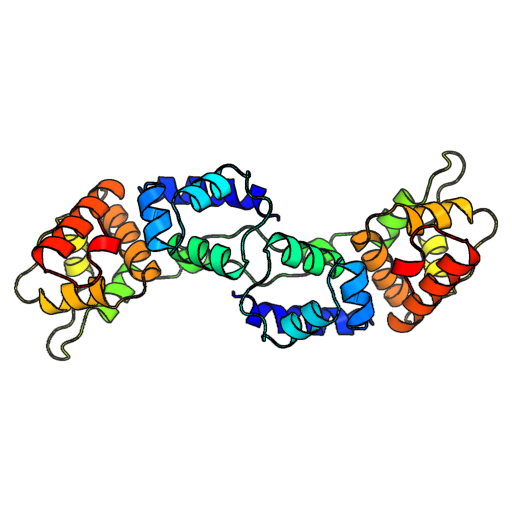47 -3.961 1 98 138 VAL B CA 1
ATOM 2225 C C . VAL B 1 138 ? 12.336 -28.016 -4.102 1 98 138 VAL B C 1
ATOM 2227 O O . VAL B 1 138 ? 11.602 -27.297 -3.422 1 98 138 VAL B O 1
ATOM 2230 N N . ALA B 1 139 ? 13.234 -27.578 -4.957 1 97.75 139 ALA B N 1
ATOM 2231 C CA . ALA B 1 139 ? 13.336 -26.156 -5.215 1 97.75 139 ALA B CA 1
ATOM 2232 C C . ALA B 1 139 ? 12.148 -25.656 -6.039 1 97.75 139 ALA B C 1
ATOM 2234 O O . ALA B 1 139 ? 11.766 -26.281 -7.031 1 97.75 139 ALA B O 1
ATOM 2235 N N . PRO B 1 140 ? 11.617 -24.547 -5.641 1 98.06 140 PRO B N 1
ATOM 2236 C CA . PRO B 1 140 ? 10.484 -24.016 -6.406 1 98.06 140 PRO B CA 1
ATOM 2237 C C . PRO B 1 140 ? 10.812 -23.797 -7.879 1 98.06 140 PRO B C 1
ATOM 2239 O O . PRO B 1 140 ? 9.953 -23.984 -8.742 1 98.06 140 PRO B O 1
ATOM 2242 N N . LYS B 1 141 ? 11.969 -23.406 -8.148 1 97.56 141 LYS B N 1
ATOM 2243 C CA . LYS B 1 141 ? 12.398 -23.188 -9.531 1 97.56 141 LYS B CA 1
ATOM 2244 C C . LYS B 1 141 ? 12.156 -24.438 -10.383 1 97.56 141 LYS B C 1
ATOM 2246 O O . LYS B 1 141 ? 11.75 -24.328 -11.539 1 97.56 141 LYS B O 1
ATOM 2251 N N . ALA B 1 142 ? 12.391 -25.531 -9.828 1 98 142 ALA B N 1
ATOM 2252 C CA . ALA B 1 142 ? 12.188 -26.781 -10.547 1 98 142 ALA B CA 1
ATOM 2253 C C . ALA B 1 142 ? 10.703 -27.047 -10.805 1 98 142 ALA B C 1
ATOM 2255 O O . ALA B 1 142 ? 10.328 -27.562 -11.859 1 98 142 ALA B O 1
ATOM 2256 N N . VAL B 1 143 ? 9.906 -26.672 -9.859 1 98.62 143 VAL B N 1
ATOM 2257 C CA . VAL B 1 143 ? 8.469 -26.875 -10.008 1 98.62 143 VAL B CA 1
ATOM 2258 C C . VAL B 1 143 ? 7.934 -26 -11.133 1 98.62 143 VAL B C 1
ATOM 2260 O O . VAL B 1 143 ? 7.055 -26.422 -11.891 1 98.62 143 VAL B O 1
ATOM 2263 N N . TRP B 1 144 ? 8.469 -24.859 -11.281 1 98.25 144 TRP B N 1
ATOM 2264 C CA . TRP B 1 144 ? 8.016 -23.969 -12.328 1 98.25 144 TRP B CA 1
ATOM 2265 C C . TRP B 1 144 ? 8.305 -24.547 -13.711 1 98.25 144 TRP B C 1
ATOM 2267 O O . TRP B 1 144 ? 7.512 -24.375 -14.641 1 98.25 144 TRP B O 1
ATOM 2277 N N . ARG B 1 145 ? 9.414 -25.203 -13.859 1 97.56 145 ARG B N 1
ATOM 2278 C CA . ARG B 1 145 ? 9.719 -25.891 -15.109 1 97.56 145 ARG B CA 1
ATOM 2279 C C . ARG B 1 145 ? 8.672 -26.953 -15.422 1 97.56 145 ARG B C 1
ATOM 2281 O O . ARG B 1 145 ? 8.242 -27.109 -16.562 1 97.56 145 ARG B O 1
ATOM 2288 N N . ASN B 1 146 ? 8.32 -27.578 -14.352 1 98.44 146 ASN B N 1
ATOM 2289 C CA . ASN B 1 146 ? 7.328 -28.641 -14.508 1 98.44 146 ASN B CA 1
ATOM 2290 C C . ASN B 1 146 ? 5.949 -28.078 -14.82 1 98.44 146 ASN B C 1
ATOM 2292 O O . ASN B 1 146 ? 5.191 -28.672 -15.586 1 98.44 146 ASN B O 1
ATOM 2296 N N . VAL B 1 147 ? 5.613 -26.953 -14.219 1 98.31 147 VAL B N 1
ATOM 2297 C CA . VAL B 1 147 ? 4.348 -26.281 -14.516 1 98.31 147 VAL B CA 1
ATOM 2298 C C . VAL B 1 147 ? 4.309 -25.891 -15.992 1 98.31 147 VAL B C 1
ATOM 2300 O O . VAL B 1 147 ? 3.291 -26.078 -16.656 1 98.31 147 VAL B O 1
ATOM 2303 N N . ALA B 1 148 ? 5.395 -25.344 -16.484 1 97.44 148 ALA B N 1
ATOM 2304 C CA . ALA B 1 148 ? 5.488 -24.984 -17.891 1 97.44 148 ALA B CA 1
ATOM 2305 C C . ALA B 1 148 ? 5.309 -26.219 -18.781 1 97.44 148 ALA B C 1
ATOM 2307 O O . ALA B 1 148 ? 4.59 -26.156 -19.781 1 97.44 148 ALA B O 1
ATOM 2308 N N . LYS B 1 149 ? 5.953 -27.281 -18.406 1 97.25 149 LYS B N 1
ATOM 2309 C CA . LYS B 1 149 ? 5.84 -28.531 -19.125 1 97.25 149 LYS B CA 1
ATOM 2310 C C . LYS B 1 149 ? 4.398 -29.031 -19.141 1 97.25 149 LYS B C 1
ATOM 2312 O O . LYS B 1 149 ? 3.889 -29.438 -20.188 1 97.25 149 LYS B O 1
ATOM 2317 N N . LEU B 1 150 ? 3.781 -28.969 -18 1 97.81 150 LEU B N 1
ATOM 2318 C CA . LEU B 1 150 ? 2.383 -29.375 -17.875 1 97.81 150 LEU B CA 1
ATOM 2319 C C . LEU B 1 150 ? 1.496 -28.531 -18.781 1 97.81 150 LEU B C 1
ATOM 2321 O O . LEU B 1 150 ? 0.656 -29.062 -19.516 1 97.81 150 LEU B O 1
ATOM 2325 N N . ALA B 1 151 ? 1.689 -27.25 -18.719 1 97.69 151 ALA B N 1
ATOM 2326 C CA . ALA B 1 151 ? 0.875 -26.344 -19.516 1 97.69 151 ALA B CA 1
ATOM 2327 C C . ALA B 1 151 ? 1.028 -26.625 -21 1 97.69 151 ALA B C 1
ATOM 2329 O O . ALA B 1 151 ? 0.043 -26.641 -21.75 1 97.69 151 ALA B O 1
ATOM 2330 N N . LYS B 1 152 ? 2.232 -26.828 -21.453 1 96.38 152 LYS B N 1
ATOM 2331 C CA . LYS B 1 152 ? 2.516 -27.141 -22.844 1 96.38 152 LYS B CA 1
ATOM 2332 C C . LYS B 1 152 ? 1.889 -28.469 -23.25 1 96.38 152 LYS B C 1
ATOM 2334 O O . LYS B 1 152 ? 1.223 -28.562 -24.281 1 96.38 152 LYS B O 1
ATOM 2339 N N . SER B 1 153 ? 2.057 -29.5 -22.438 1 96.81 153 SER B N 1
ATOM 2340 C CA . SER B 1 153 ? 1.564 -30.828 -22.734 1 96.81 153 SER B CA 1
ATOM 2341 C C . SER B 1 153 ? 0.041 -30.859 -22.797 1 96.81 153 SER B C 1
ATOM 2343 O O . SER B 1 153 ? -0.543 -31.625 -23.562 1 96.81 153 SER B O 1
ATOM 2345 N N . LEU B 1 154 ? -0.578 -30.016 -21.984 1 97.06 154 LEU B N 1
ATOM 2346 C CA . LEU B 1 154 ? -2.033 -29.984 -21.875 1 97.06 154 LEU B CA 1
ATOM 2347 C C . LEU B 1 154 ? -2.629 -29.031 -22.906 1 97.06 154 LEU B C 1
ATOM 2349 O O . LEU B 1 154 ? -3.844 -29 -23.109 1 97.06 154 LEU B O 1
ATOM 2353 N N . GLY B 1 155 ? -1.766 -28.203 -23.531 1 96.75 155 GLY B N 1
ATOM 2354 C CA . GLY B 1 155 ? -2.23 -27.25 -24.516 1 96.75 155 GLY B CA 1
ATOM 2355 C C . GLY B 1 155 ? -3.137 -26.188 -23.938 1 96.75 155 GLY B C 1
ATOM 2356 O O . GLY B 1 155 ? -4.176 -25.859 -24.516 1 96.75 155 GLY B O 1
ATOM 2357 N N . VAL B 1 156 ? -2.797 -25.734 -22.734 1 96.06 156 VAL B N 1
ATOM 2358 C CA . VAL B 1 156 ? -3.68 -24.75 -22.109 1 96.06 156 VAL B CA 1
ATOM 2359 C C . VAL B 1 156 ? -3.576 -23.422 -22.844 1 96.06 156 VAL B C 1
ATOM 2361 O O . VAL B 1 156 ? -2.551 -23.125 -23.469 1 96.06 156 VAL B O 1
ATOM 2364 N N . HIS B 1 157 ? -4.605 -22.547 -22.812 1 95.5 157 HIS B N 1
ATOM 2365 C CA . HIS B 1 157 ? -4.695 -21.281 -23.531 1 95.5 157 HIS B CA 1
ATOM 2366 C C . HIS B 1 157 ? -3.654 -20.281 -23.031 1 95.5 157 HIS B C 1
ATOM 2368 O O . HIS B 1 157 ? -3.021 -19.594 -23.828 1 95.5 157 HIS B O 1
ATOM 2374 N N . ARG B 1 158 ? -3.418 -20.188 -21.719 1 93.94 158 ARG B N 1
ATOM 2375 C CA . ARG B 1 158 ? -2.49 -19.219 -21.156 1 93.94 158 ARG B CA 1
ATOM 2376 C C . ARG B 1 158 ? -1.109 -19.828 -20.953 1 93.94 158 ARG B C 1
ATOM 2378 O O . ARG B 1 158 ? -0.417 -19.5 -19.984 1 93.94 158 ARG B O 1
ATOM 2385 N N . GLN B 1 159 ? -0.727 -20.781 -21.766 1 91.06 159 GLN B N 1
ATOM 2386 C CA . GLN B 1 159 ? 0.547 -21.469 -21.594 1 91.06 159 GLN B CA 1
ATOM 2387 C C . GLN B 1 159 ? 1.708 -20.469 -21.562 1 91.06 159 GLN B C 1
ATOM 2389 O O . GLN B 1 159 ? 2.713 -20.719 -20.875 1 91.06 159 GLN B O 1
ATOM 2394 N N . GLY B 1 160 ? 1.619 -19.375 -22.203 1 91.62 160 GLY B N 1
ATOM 2395 C CA . GLY B 1 160 ? 2.645 -18.344 -22.188 1 91.62 160 GLY B CA 1
ATOM 2396 C C . GLY B 1 160 ? 2.898 -17.781 -20.797 1 91.62 160 GLY B C 1
ATOM 2397 O O . GLY B 1 160 ? 4.004 -17.312 -20.5 1 91.62 160 GLY B O 1
ATOM 2398 N N . LEU B 1 161 ? 1.91 -17.828 -19.953 1 94.25 161 LEU B N 1
ATOM 2399 C CA . LEU B 1 161 ? 2.002 -17.328 -18.578 1 94.25 161 LEU B CA 1
ATOM 2400 C C . LEU B 1 161 ? 2.975 -18.156 -17.75 1 94.25 161 LEU B C 1
ATOM 2402 O O . LEU B 1 161 ? 3.617 -17.641 -16.844 1 94.25 161 LEU B O 1
ATOM 2406 N N . TRP B 1 162 ? 3.062 -19.375 -18.141 1 94.69 162 TRP B N 1
ATOM 2407 C CA . TRP B 1 162 ? 3.791 -20.312 -17.297 1 94.69 162 TRP B CA 1
ATOM 2408 C C . TRP B 1 162 ? 5.176 -20.609 -17.859 1 94.69 162 TRP B C 1
ATOM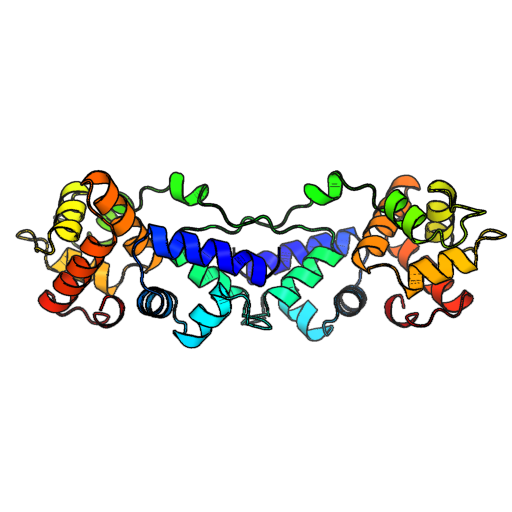 2410 O O . TRP B 1 162 ? 5.984 -21.281 -17.234 1 94.69 162 TRP B O 1
ATOM 2420 N N . ALA B 1 163 ? 5.453 -20.125 -19.094 1 88.69 163 ALA B N 1
ATOM 2421 C CA . ALA B 1 163 ? 6.691 -20.422 -19.812 1 88.69 163 ALA B CA 1
ATOM 2422 C C . ALA B 1 163 ? 7.871 -19.672 -19.203 1 88.69 163 ALA B C 1
ATOM 2424 O O . ALA B 1 163 ? 7.699 -18.594 -18.609 1 88.69 163 ALA B O 1
#

pLDDT: mean 95.18, std 5.02, range [68.31, 98.62]

InterPro domains:
  IPR001387 Cro/C1-type, helix-turn-helix domain [PF01381] (10-63)
  IPR001387 Cro/C1-type, helix-turn-helix domain [PS50943] (10-65)
  IPR001387 Cro/C1-type, helix-turn-helix domain [SM00530] (9-65)
  IPR001387 Cro/C1-type, helix-turn-helix domain [cd00093] (7-63)
  IPR010982 Lambda repressor-like, DNA-binding domain superfamily [G3DSA:1.10.260.40] (1-75)
  IPR010982 Lambda repressor-like, DNA-binding domain superfamily [SSF47413] (3-63)

Solvent-accessible surface area (backbone atoms only — not comparable to full-atom values): 16683 Å² total; per-residue (Å²): 108,50,64,51,64,45,9,52,54,50,46,54,51,36,52,71,54,40,44,50,66,59,43,46,12,50,63,40,74,44,51,48,67,58,44,52,28,37,42,66,43,67,52,93,62,49,40,38,49,56,51,40,39,44,32,37,44,68,43,33,43,53,65,80,63,38,48,66,70,44,71,73,48,57,34,37,50,53,40,18,58,64,14,34,78,45,92,87,50,70,49,50,45,67,57,48,34,50,25,39,58,66,30,46,76,57,90,92,38,58,68,28,52,38,42,34,70,52,66,51,58,60,37,42,52,44,38,19,48,49,46,28,18,59,76,69,72,48,60,32,42,57,28,44,54,16,42,24,48,36,29,60,75,64,63,32,86,47,32,76,55,47,91,107,49,64,50,65,46,9,52,54,50,47,54,51,35,54,72,53,41,43,50,66,59,42,49,12,50,63,41,75,45,50,46,67,56,46,51,28,37,44,67,42,67,52,93,63,51,40,36,50,57,51,39,40,43,33,38,45,69,44,32,42,53,65,80,65,38,47,66,69,45,71,73,49,56,32,38,51,53,40,18,58,66,13,34,78,45,92,89,50,72,48,48,46,68,58,48,32,49,24,38,60,68,31,46,77,59,90,93,37,58,68,28,53,37,42,34,71,53,64,50,59,58,36,41,53,44,37,20,47,49,46,28,16,59,75,70,71,46,59,32,42,57,27,46,54,17,42,24,47,35,28,58,76,63,63,32,86,48,32,74,55,47,91

Radius of gyration: 25.86 Å; Cα contacts (8 Å, |Δi|>4): 530; chains: 2; bounding box: 37×78×50 Å

Sequence (326 aa):
MDLSNLGTIIRERREALGLTQSRLAQLSGLSRQTLVGLEAGALSDLGFNRVAQVLAVLGLDLDPPSQAARARKRGLWMAAKNASVSYVQEVPTDTLGHALVSGSVPKGYAAHLTHLLDEAPVPLVVMAVEEAAANEGVAPKAVWRNVAKLAKSLGVHRQGLWAMDLSNLGTIIRERREALGLTQSRLAQLSGLSRQTLVGLEAGALSDLGFNRVAQVLAVLGLDLDPPSQAARARKRGLWMAAKNASVSYVQEVPTDTLGHALVSGSVPKGYAAHLTHLLDEAPVPLVVMAVEEAAANEGVAPKAVWRNVAKLAKSLGVHRQGLWA

Secondary structure (DSSP, 8-state):
--HHHHHHHHHHHHHHTT--HHHHHHHHT--HHHHHHHHHT--S--BHHHHHHHHHHTT-BPPPPBSHHHHH--HHHHHHHHH---SS----HHHHHHHHHH----TT-HHHHHHHHHHS-HHHHHHHHHHHHHHHT--HHHHHHHHHHHHHHHT-TTHHHH-/--HHHHHHHHHHHHHHTT--HHHHHHHHT--HHHHHHHHHT--S--BHHHHHHHHHHTT-BPPPPBSHHHHH--HHHHHHHHH---SS----HHHHHHHHHH----TT-HHHHHHHHHHS-HHHHHHHHHHHHHHHT--HHHHHHHHHHHHHHHT-TTHHHH-